Protein AF-A0A349MAU7-F1 (afdb_monomer_lite)

Sequence (237 aa):
GWSLAGGADAVQACIQASWILPLSAIGIFFYPLFRLTATCSQELGISVATIATKLSMAIPVLVLALADGIHHIHWGQWLGISLAFPAVYLSSRSSKFTPSSATSIRSLWWIPFVMFAGSGCIDLVFGWFSTDPNLAVPGMQMAFASVPFTLGGLVGLLHQVQVGFKRPSIRDILGGLLLGVANFGSLYFLLIAFKVQMMERAMVIPLLNLSVIVLATLAGAILLHDRPNKQALWGVA

pLDDT: mean 77.97, std 12.52, range [35.16, 94.25]

Radius of gyration: 18.94 Å; chains: 1; bounding box: 46×47×49 Å

Foldseek 3Di:
DQVQLVHPVLVVLLVPDPLNVLLLVLLLCLQVLVVLLVVCCQFQNNQLSLLLLLLLLLLLLVVLCVVVPPVSDDPVSVVSNVVSVVSNQVSLVPRPDDGPDPDPSVVSSCSSVCSSPSSSSNLNSLLVCLPPPSCVPRSNLLSSLVSSVVNSVVSVVVVCVVVDPDDDDPVRVVVCVVVVVVVSVLSSVLSVQVVVVPDRSSVSVNVSSLVCLLVVVVCCCVVVVDDQDPVNVVVND

Structure (mmCIF, N/CA/C/O backbone):
data_AF-A0A349MAU7-F1
#
_entry.id   AF-A0A349MAU7-F1
#
loop_
_atom_site.group_PDB
_atom_site.id
_atom_site.type_symbol
_atom_site.label_atom_id
_atom_site.label_alt_id
_atom_site.label_comp_id
_atom_site.label_asym_id
_atom_site.label_entity_id
_atom_site.label_seq_id
_atom_site.pdbx_PDB_ins_code
_atom_site.Cartn_x
_atom_site.Cartn_y
_atom_site.Cartn_z
_atom_site.occupancy
_atom_site.B_iso_or_equiv
_atom_site.auth_seq_id
_atom_site.auth_comp_id
_atom_site.auth_asym_id
_atom_site.auth_atom_id
_atom_site.pdbx_PDB_model_num
ATOM 1 N N . GLY A 1 1 ? -3.130 -16.340 -6.754 1.00 81.12 1 GLY A N 1
ATOM 2 C CA . GLY A 1 1 ? -1.920 -15.561 -7.060 1.00 81.12 1 GLY A CA 1
ATOM 3 C C . GLY A 1 1 ? -0.833 -16.470 -7.586 1.00 81.12 1 GLY A C 1
ATOM 4 O O . GLY A 1 1 ? -0.771 -16.668 -8.788 1.00 81.12 1 GLY A O 1
ATOM 5 N N . TRP A 1 2 ? -0.064 -17.101 -6.696 1.00 86.75 2 TRP A N 1
ATOM 6 C CA . TRP A 1 2 ? 1.070 -17.970 -7.052 1.00 86.75 2 TRP A CA 1
ATOM 7 C C . TRP A 1 2 ? 0.772 -19.066 -8.079 1.00 86.75 2 TRP A C 1
ATOM 9 O O . TRP A 1 2 ? 1.543 -19.231 -9.015 1.00 86.75 2 TRP A O 1
ATOM 19 N N . SER A 1 3 ? -0.362 -19.764 -7.970 1.00 85.88 3 SER A N 1
ATOM 20 C CA . SER A 1 3 ? -0.755 -20.789 -8.951 1.00 85.88 3 SER A CA 1
ATOM 21 C C . SER A 1 3 ? -0.893 -20.236 -10.374 1.00 85.88 3 SER A C 1
ATOM 23 O O . SER A 1 3 ? -0.426 -20.854 -11.321 1.00 85.88 3 SER A O 1
ATOM 25 N N . LEU A 1 4 ? -1.482 -19.048 -10.518 1.00 84.50 4 LEU A N 1
ATOM 26 C CA . LEU A 1 4 ? -1.661 -18.374 -11.807 1.00 84.50 4 LEU A CA 1
ATOM 27 C C . LEU A 1 4 ? -0.357 -17.760 -12.328 1.00 84.50 4 LEU A C 1
ATOM 29 O O . LEU A 1 4 ? -0.209 -17.551 -13.526 1.00 84.50 4 LEU A O 1
ATOM 33 N N . ALA A 1 5 ? 0.585 -17.468 -11.433 1.00 82.69 5 ALA A N 1
ATOM 34 C CA . ALA A 1 5 ? 1.864 -16.862 -11.771 1.00 82.69 5 ALA A CA 1
ATOM 35 C C . ALA A 1 5 ? 2.889 -17.849 -12.360 1.00 82.69 5 ALA A C 1
ATOM 37 O O . ALA A 1 5 ? 3.934 -17.401 -12.817 1.00 82.69 5 ALA A O 1
ATOM 38 N N . GLY A 1 6 ? 2.609 -19.158 -12.343 1.00 84.44 6 GLY A N 1
ATOM 39 C CA . GLY A 1 6 ? 3.568 -20.212 -12.710 1.00 84.44 6 GLY A CA 1
ATOM 40 C C . GLY A 1 6 ? 4.016 -21.088 -11.534 1.00 84.44 6 GLY A C 1
ATOM 41 O O . GLY A 1 6 ? 4.923 -21.898 -11.676 1.00 84.44 6 GLY A O 1
ATOM 42 N N . GLY A 1 7 ? 3.389 -20.956 -10.360 1.00 88.31 7 GLY A N 1
ATOM 43 C CA . GLY A 1 7 ? 3.609 -21.854 -9.228 1.00 88.31 7 GLY A CA 1
ATOM 44 C C . GLY A 1 7 ? 5.013 -21.747 -8.628 1.00 88.31 7 GLY A C 1
ATOM 45 O O . GLY A 1 7 ? 5.460 -20.655 -8.280 1.00 88.31 7 GLY A O 1
ATOM 46 N N . ALA A 1 8 ? 5.679 -22.891 -8.455 1.00 86.75 8 ALA A N 1
ATOM 47 C CA . ALA A 1 8 ? 6.985 -22.978 -7.801 1.00 86.75 8 ALA A CA 1
ATOM 48 C C . ALA A 1 8 ? 8.094 -22.261 -8.589 1.00 86.75 8 ALA A C 1
ATOM 50 O O . ALA A 1 8 ? 8.905 -21.558 -7.988 1.00 86.75 8 ALA A O 1
ATOM 51 N N . ASP A 1 9 ? 8.071 -22.355 -9.920 1.00 85.50 9 ASP A N 1
ATOM 52 C CA . ASP A 1 9 ? 9.057 -21.701 -10.788 1.00 85.50 9 ASP A CA 1
ATOM 53 C C . ASP A 1 9 ? 8.982 -20.177 -10.651 1.00 85.50 9 ASP A C 1
ATOM 55 O O . ASP A 1 9 ? 10.001 -19.488 -10.568 1.00 85.50 9 ASP A O 1
ATOM 59 N N . ALA A 1 10 ? 7.760 -19.648 -10.527 1.00 85.81 10 ALA A N 1
ATOM 60 C CA . ALA A 1 10 ? 7.537 -18.232 -10.277 1.00 85.81 10 ALA A CA 1
ATOM 61 C C . ALA A 1 10 ? 8.116 -17.801 -8.926 1.00 85.81 10 ALA A C 1
ATOM 63 O O . ALA A 1 10 ? 8.781 -16.775 -8.846 1.00 85.81 10 ALA A O 1
ATOM 64 N N . VAL A 1 11 ? 7.919 -18.594 -7.867 1.00 87.06 11 VAL A N 1
ATOM 65 C CA . VAL A 1 11 ? 8.496 -18.309 -6.542 1.00 87.06 11 VAL A CA 1
ATOM 66 C C . VAL A 1 11 ? 10.022 -18.272 -6.607 1.00 87.06 11 VAL A C 1
ATOM 68 O O . VAL A 1 11 ? 10.630 -17.348 -6.068 1.00 87.06 11 VAL A O 1
ATOM 71 N N . GLN A 1 12 ? 10.646 -19.239 -7.282 1.00 87.06 12 GLN A N 1
ATOM 72 C CA . GLN A 1 12 ? 12.101 -19.299 -7.399 1.00 87.06 12 GLN A CA 1
ATOM 73 C C . GLN A 1 12 ? 12.663 -18.090 -8.156 1.00 87.06 12 GLN A C 1
ATOM 75 O O . GLN A 1 12 ? 13.632 -17.479 -7.704 1.00 87.06 12 GLN A O 1
ATOM 80 N N . ALA A 1 13 ? 12.026 -17.704 -9.262 1.00 85.50 13 ALA A N 1
ATOM 81 C CA . ALA 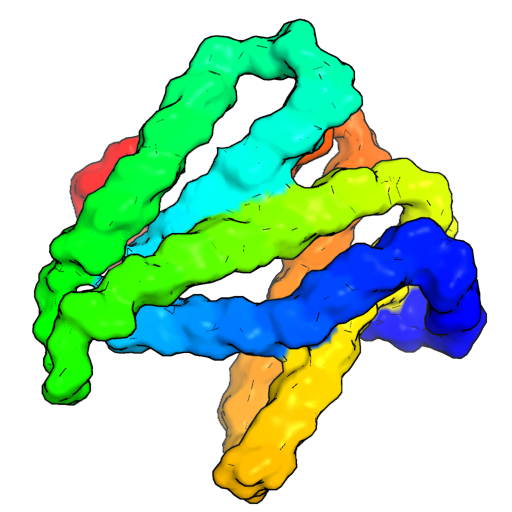A 1 13 ? 12.404 -16.517 -10.019 1.00 85.50 13 ALA A CA 1
ATOM 82 C C . ALA A 1 13 ? 12.210 -15.220 -9.209 1.00 85.50 13 ALA A C 1
ATOM 84 O O . ALA A 1 13 ? 13.062 -14.335 -9.257 1.00 85.50 13 ALA A O 1
ATOM 85 N N . CYS A 1 14 ? 11.146 -15.124 -8.402 1.00 86.31 14 CYS A N 1
ATOM 86 C CA . CYS A 1 14 ? 10.919 -13.980 -7.518 1.00 86.31 14 CYS A CA 1
ATOM 87 C C . CYS A 1 14 ? 12.036 -13.809 -6.488 1.00 86.31 14 CYS A C 1
ATOM 89 O O . CYS A 1 14 ? 12.452 -12.686 -6.240 1.00 86.31 14 CYS A O 1
ATOM 91 N N . ILE A 1 15 ? 12.540 -14.894 -5.891 1.00 87.00 15 ILE A N 1
ATOM 92 C CA . ILE A 1 15 ? 13.600 -14.822 -4.866 1.00 87.00 15 ILE A CA 1
ATOM 93 C C . ILE A 1 15 ? 14.890 -14.206 -5.425 1.00 87.00 15 ILE A C 1
ATOM 95 O O . ILE A 1 15 ? 15.648 -13.585 -4.683 1.00 87.00 15 ILE A O 1
ATOM 99 N N . GLN A 1 16 ? 15.131 -14.346 -6.727 1.00 85.00 16 GLN A N 1
ATOM 100 C CA . GLN A 1 16 ? 16.298 -13.771 -7.395 1.00 85.00 16 GLN A CA 1
ATOM 101 C C . GLN A 1 16 ? 16.062 -12.347 -7.914 1.00 85.00 16 GLN A C 1
ATOM 103 O O . GLN A 1 16 ? 17.001 -11.703 -8.382 1.00 85.00 16 GLN A O 1
ATOM 108 N N . ALA A 1 17 ? 14.832 -11.838 -7.840 1.00 86.81 17 ALA A N 1
ATOM 109 C CA . ALA A 1 17 ? 14.497 -10.530 -8.369 1.00 86.81 17 ALA A CA 1
ATOM 110 C C . ALA A 1 17 ? 14.942 -9.393 -7.434 1.00 86.81 17 ALA A C 1
ATOM 112 O O . ALA A 1 17 ? 14.777 -9.453 -6.217 1.00 86.81 17 ALA A O 1
ATOM 113 N N . SER A 1 18 ? 15.428 -8.301 -8.020 1.00 86.56 18 SER A N 1
ATOM 114 C CA . SER A 1 18 ? 15.821 -7.045 -7.349 1.00 86.56 18 SER A CA 1
ATOM 115 C C . SER A 1 18 ? 14.753 -6.494 -6.392 1.00 86.56 18 SER A C 1
ATOM 117 O O . SER A 1 18 ? 15.066 -5.928 -5.344 1.00 86.56 18 SER A O 1
ATOM 119 N N . TRP A 1 19 ? 13.480 -6.661 -6.748 1.00 88.25 19 TRP A N 1
ATOM 120 C CA . TRP A 1 19 ? 12.341 -6.103 -6.030 1.00 88.25 19 TRP A CA 1
ATOM 121 C C . TRP A 1 19 ? 11.880 -6.944 -4.837 1.00 88.25 19 TRP A C 1
ATOM 123 O O . TRP A 1 19 ? 11.096 -6.450 -4.028 1.00 88.25 19 TRP A O 1
ATOM 133 N N . ILE A 1 20 ? 12.344 -8.190 -4.678 1.00 91.81 20 ILE A N 1
ATOM 134 C CA . ILE A 1 20 ? 11.795 -9.095 -3.656 1.00 91.81 20 ILE A CA 1
ATOM 135 C C . ILE A 1 20 ? 12.033 -8.595 -2.239 1.00 91.81 20 ILE A C 1
ATOM 137 O O . ILE A 1 20 ? 11.130 -8.663 -1.411 1.00 91.81 20 ILE A O 1
ATOM 141 N N . LEU A 1 21 ? 13.222 -8.063 -1.955 1.00 90.62 21 LEU A N 1
ATOM 142 C CA . LEU A 1 21 ? 13.596 -7.591 -0.627 1.00 90.62 21 LEU A CA 1
ATOM 143 C C . LEU A 1 21 ? 12.766 -6.368 -0.194 1.00 90.62 21 LEU A C 1
ATOM 145 O O . LEU A 1 21 ? 12.100 -6.458 0.843 1.00 90.62 21 LEU A O 1
ATOM 149 N N . PRO A 1 22 ? 12.729 -5.254 -0.958 1.00 91.12 22 PRO A N 1
ATOM 150 C CA . PRO A 1 22 ? 11.898 -4.106 -0.597 1.00 91.12 22 PRO A CA 1
ATOM 151 C C . PRO A 1 22 ? 10.406 -4.456 -0.584 1.00 91.12 22 PRO A C 1
ATOM 153 O O . PRO A 1 22 ? 9.684 -4.032 0.320 1.00 91.12 22 PRO A O 1
ATOM 156 N N . LEU A 1 23 ? 9.940 -5.288 -1.520 1.00 91.31 23 LEU A N 1
ATOM 157 C CA . LEU A 1 23 ? 8.546 -5.718 -1.553 1.00 91.31 23 LEU A CA 1
ATOM 158 C C . LEU A 1 23 ? 8.180 -6.610 -0.362 1.00 91.31 23 LEU A C 1
ATOM 160 O O . LEU A 1 23 ? 7.072 -6.515 0.161 1.00 91.31 23 LEU A O 1
ATOM 164 N N . SER A 1 24 ? 9.110 -7.445 0.105 1.00 92.50 24 SER A N 1
ATOM 165 C CA . SER A 1 24 ? 8.896 -8.290 1.279 1.00 92.50 24 SER A CA 1
ATOM 166 C C . SER A 1 24 ? 8.819 -7.472 2.561 1.00 92.50 24 SER A C 1
ATOM 168 O O . SER A 1 24 ? 7.939 -7.711 3.387 1.00 92.50 24 SER A O 1
ATOM 170 N N . ALA A 1 25 ? 9.684 -6.462 2.705 1.00 92.25 25 ALA A N 1
ATOM 171 C CA . ALA A 1 25 ? 9.620 -5.526 3.823 1.00 92.25 25 ALA A CA 1
ATOM 172 C C . ALA A 1 25 ? 8.249 -4.835 3.878 1.00 92.25 25 ALA A C 1
ATOM 174 O O . ALA A 1 25 ? 7.587 -4.841 4.916 1.00 92.25 25 ALA A O 1
ATOM 175 N N . ILE A 1 26 ? 7.772 -4.328 2.738 1.00 90.25 26 ILE A N 1
ATOM 176 C CA . ILE A 1 26 ? 6.429 -3.754 2.624 1.00 90.25 26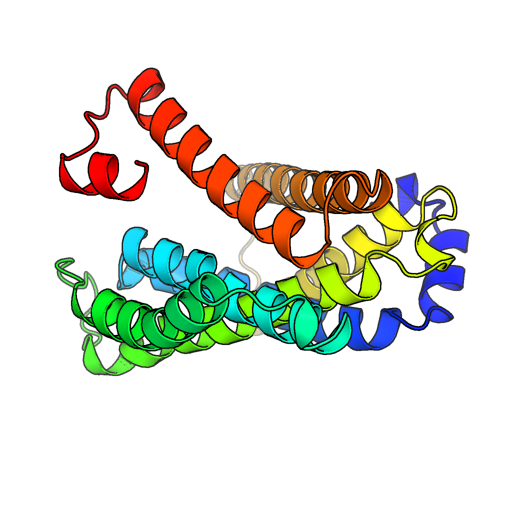 ILE A CA 1
ATOM 177 C C . ILE A 1 26 ? 5.335 -4.791 2.923 1.00 90.25 26 ILE A C 1
ATOM 179 O O . ILE A 1 26 ? 4.380 -4.486 3.633 1.00 90.25 26 ILE A O 1
ATOM 183 N N . GLY A 1 27 ? 5.480 -6.025 2.435 1.00 91.25 27 GLY A N 1
ATOM 184 C CA . GLY A 1 27 ? 4.545 -7.119 2.691 1.00 91.25 27 GLY A CA 1
ATOM 185 C C . GLY A 1 27 ? 4.349 -7.419 4.178 1.00 91.25 27 GLY A C 1
ATOM 186 O O . GLY A 1 27 ? 3.229 -7.690 4.607 1.00 91.25 27 GLY A O 1
ATOM 187 N N . ILE A 1 28 ? 5.405 -7.292 4.985 1.00 92.88 28 ILE A N 1
ATOM 188 C CA . ILE A 1 28 ? 5.322 -7.425 6.447 1.00 92.88 28 ILE A CA 1
ATOM 189 C C . ILE A 1 28 ? 4.501 -6.279 7.058 1.00 92.88 28 ILE A C 1
ATOM 191 O O . ILE A 1 28 ? 3.662 -6.516 7.928 1.00 92.88 28 ILE A O 1
ATOM 195 N N . PHE A 1 29 ? 4.697 -5.045 6.583 1.00 90.44 29 PHE A N 1
ATOM 196 C CA . PHE A 1 29 ? 3.950 -3.865 7.044 1.00 90.44 29 PHE A CA 1
ATOM 197 C C . PHE A 1 29 ? 2.524 -3.768 6.491 1.00 90.44 29 PHE A C 1
ATOM 199 O O . PHE A 1 29 ? 1.712 -3.009 7.026 1.00 90.44 29 PHE A O 1
ATOM 206 N N . PHE A 1 30 ? 2.190 -4.569 5.480 1.00 89.56 30 PHE A N 1
ATOM 207 C CA . PHE A 1 30 ? 0.886 -4.574 4.829 1.00 89.56 30 PHE A CA 1
ATOM 208 C C . PHE A 1 30 ? -0.245 -4.860 5.829 1.00 89.56 30 PHE A C 1
ATOM 210 O O . PHE A 1 30 ? -1.158 -4.049 5.977 1.00 89.56 30 PHE A O 1
ATOM 217 N N . TYR A 1 31 ? -0.162 -5.955 6.597 1.00 91.31 31 TYR A N 1
ATOM 218 C CA . TYR A 1 31 ? -1.186 -6.297 7.597 1.00 91.31 31 TYR A CA 1
ATOM 219 C C . TYR A 1 31 ? -1.341 -5.238 8.709 1.00 91.31 31 TYR A C 1
ATOM 221 O O . TYR A 1 31 ? -2.474 -4.804 8.948 1.00 91.31 31 TYR A O 1
ATOM 229 N N . PRO A 1 32 ? -0.261 -4.767 9.371 1.00 91.75 32 PRO A N 1
ATOM 230 C CA . PRO A 1 32 ? -0.351 -3.680 10.344 1.00 91.75 32 PRO A CA 1
ATOM 231 C C . PRO A 1 32 ? -1.032 -2.421 9.795 1.00 91.75 32 PRO A C 1
ATOM 233 O O . PRO A 1 32 ? -1.850 -1.829 10.497 1.00 91.75 32 PRO A O 1
ATOM 236 N N . LEU A 1 33 ? -0.758 -2.038 8.543 1.00 91.12 33 LEU A N 1
ATOM 237 C CA . LEU A 1 33 ? -1.382 -0.872 7.911 1.00 91.12 33 LEU A CA 1
ATOM 238 C C . LEU A 1 33 ? -2.867 -1.084 7.598 1.00 91.12 33 LEU A C 1
ATOM 240 O O . LEU A 1 33 ? -3.667 -0.179 7.837 1.00 91.12 33 LEU A O 1
ATOM 244 N N . PHE A 1 34 ? -3.270 -2.275 7.146 1.00 89.06 34 PHE A N 1
ATOM 245 C CA . PHE A 1 34 ? -4.691 -2.614 6.993 1.00 89.06 34 PHE A CA 1
ATOM 246 C C . PHE A 1 34 ? -5.434 -2.548 8.328 1.00 89.06 34 PHE A C 1
ATOM 248 O O . PHE A 1 34 ? -6.511 -1.955 8.417 1.00 89.06 34 PHE A O 1
ATOM 255 N N . ARG A 1 35 ? -4.837 -3.097 9.391 1.00 89.69 35 ARG A N 1
ATOM 256 C CA . ARG A 1 35 ? -5.405 -3.025 10.741 1.00 89.69 35 ARG A CA 1
ATOM 257 C C . ARG A 1 35 ? -5.513 -1.579 11.223 1.00 89.69 35 ARG A C 1
ATOM 259 O O . ARG A 1 35 ? -6.549 -1.196 11.756 1.00 89.69 35 ARG A O 1
ATOM 266 N N . LEU A 1 36 ? -4.482 -0.770 10.989 1.00 90.19 36 LEU A N 1
ATOM 267 C CA . LEU A 1 36 ? -4.476 0.649 11.334 1.00 90.19 36 LEU A CA 1
ATOM 268 C C . LEU A 1 36 ? -5.561 1.426 10.573 1.00 90.19 36 LEU A C 1
ATOM 270 O O . LEU A 1 36 ? -6.246 2.252 11.167 1.00 90.19 36 LEU A O 1
ATOM 274 N N . THR A 1 37 ? -5.772 1.108 9.294 1.00 87.69 37 THR A N 1
ATOM 275 C CA . THR A 1 37 ? -6.838 1.686 8.458 1.00 87.69 37 THR A CA 1
ATOM 276 C C . THR A 1 37 ? -8.225 1.347 8.999 1.00 87.69 37 THR A C 1
ATOM 278 O O . THR A 1 37 ? -9.096 2.218 9.057 1.00 87.69 37 THR A O 1
ATOM 281 N N . ALA A 1 38 ? -8.426 0.106 9.453 1.00 86.44 38 ALA A N 1
ATOM 282 C CA . ALA A 1 38 ? -9.667 -0.314 10.095 1.00 86.44 38 ALA A CA 1
ATOM 283 C C . ALA A 1 38 ? -9.897 0.430 11.422 1.00 86.44 38 ALA A C 1
ATOM 285 O O . ALA A 1 38 ? -10.966 1.005 11.615 1.00 86.44 38 ALA A O 1
ATOM 286 N N . THR A 1 39 ? -8.885 0.499 12.296 1.00 85.75 39 THR A N 1
ATOM 287 C CA . THR A 1 39 ? -8.965 1.240 13.568 1.00 85.75 39 THR A CA 1
ATOM 288 C C . THR A 1 39 ? -9.215 2.730 13.344 1.00 85.75 39 THR A C 1
ATOM 290 O O . THR A 1 39 ? -10.073 3.311 13.997 1.00 85.75 39 THR A O 1
ATOM 293 N N . CYS A 1 40 ? -8.527 3.353 12.385 1.00 84.44 40 CYS A N 1
ATOM 294 C CA . CYS A 1 40 ? -8.752 4.749 12.016 1.00 84.44 40 CYS A CA 1
ATOM 295 C C . CYS A 1 40 ? -10.194 4.973 11.546 1.00 84.44 40 CYS A C 1
ATOM 297 O O . CYS A 1 40 ? -10.857 5.900 11.999 1.00 84.44 40 CYS A O 1
ATOM 299 N N . SER A 1 41 ? -10.708 4.083 10.694 1.00 83.69 41 SER A N 1
ATOM 300 C CA . SER A 1 41 ? -12.077 4.175 10.176 1.00 83.69 41 SER A CA 1
ATOM 301 C C . SER A 1 41 ? -13.138 4.031 11.271 1.00 83.69 41 SER A C 1
ATOM 303 O O . SER A 1 41 ? -14.177 4.683 11.192 1.00 83.69 41 SER A O 1
ATOM 305 N N . GLN A 1 42 ? -12.878 3.197 12.282 1.00 82.06 42 GLN A N 1
ATOM 306 C CA . GLN A 1 42 ? -13.782 2.941 13.408 1.00 82.06 42 GLN A CA 1
ATOM 307 C C . GLN A 1 42 ? -13.742 4.050 14.472 1.00 82.06 42 GLN A C 1
ATOM 309 O O . GLN A 1 42 ? -14.794 4.475 14.936 1.00 82.06 42 GLN A O 1
ATOM 314 N N . GLU A 1 43 ? -12.551 4.530 14.842 1.00 80.69 43 GLU A N 1
ATOM 315 C CA . GLU A 1 43 ? -12.360 5.462 15.970 1.00 80.69 43 GLU A CA 1
ATOM 316 C C . GLU A 1 43 ? -12.318 6.938 15.537 1.00 80.69 43 GLU A C 1
ATOM 318 O O . GLU A 1 43 ? -12.771 7.819 16.264 1.00 80.69 43 GLU A O 1
ATOM 323 N N . LEU A 1 44 ? -11.766 7.234 14.354 1.00 76.94 44 LEU A N 1
ATOM 324 C CA . LEU A 1 44 ? -11.619 8.598 13.816 1.00 76.94 44 LEU A CA 1
ATOM 325 C C . LEU A 1 44 ? -12.565 8.880 12.638 1.00 76.94 44 LEU A C 1
ATOM 327 O O . LEU A 1 44 ? -12.652 10.016 12.170 1.00 76.94 44 LEU A O 1
ATOM 331 N N . GLY A 1 45 ? -13.292 7.861 12.178 1.00 75.94 45 GLY A N 1
ATOM 332 C CA . GLY A 1 45 ? -14.231 7.936 11.069 1.00 75.94 45 GLY A CA 1
ATOM 333 C C . GLY A 1 45 ? -13.599 7.632 9.708 1.00 75.94 45 GLY A C 1
ATOM 334 O O . GLY A 1 45 ? -12.440 7.939 9.423 1.00 75.94 45 GLY A O 1
ATOM 335 N N . ILE A 1 46 ? -14.419 7.068 8.819 1.00 74.44 46 ILE A N 1
ATOM 336 C CA . ILE A 1 46 ? -14.030 6.641 7.462 1.00 74.44 46 ILE A CA 1
ATOM 337 C C . ILE A 1 46 ? -13.457 7.805 6.636 1.00 74.44 46 ILE A C 1
ATOM 339 O O . ILE A 1 46 ? -12.540 7.608 5.839 1.00 74.44 46 ILE A O 1
ATOM 343 N N . SER A 1 47 ? -13.955 9.028 6.847 1.00 72.50 47 SER A N 1
ATOM 344 C CA . SER A 1 47 ? -13.472 10.224 6.144 1.00 72.50 47 SER A CA 1
ATOM 345 C C . SER A 1 47 ? -11.996 10.514 6.446 1.00 72.50 47 SER A C 1
ATOM 347 O O . SER A 1 47 ? -11.210 10.722 5.523 1.00 72.50 47 SER A O 1
ATOM 349 N N . VAL A 1 48 ? -11.579 10.433 7.716 1.00 75.94 48 VAL A N 1
ATOM 350 C CA . VAL A 1 48 ? -10.186 10.695 8.121 1.00 75.94 48 VAL A CA 1
ATOM 351 C C . VAL A 1 48 ? -9.243 9.644 7.538 1.00 75.94 48 VAL A C 1
ATOM 353 O O . VAL A 1 48 ? -8.211 9.998 6.964 1.00 75.94 48 VAL A O 1
ATOM 356 N N . ALA A 1 49 ? -9.623 8.366 7.625 1.00 79.88 49 ALA A N 1
ATOM 357 C CA . ALA A 1 49 ? -8.872 7.261 7.032 1.00 79.88 49 ALA A CA 1
ATOM 358 C C . ALA A 1 49 ? -8.719 7.432 5.512 1.00 79.88 49 ALA A C 1
ATOM 360 O O . ALA A 1 49 ? -7.614 7.326 4.983 1.00 79.88 49 ALA A O 1
ATOM 361 N N . THR A 1 50 ? -9.811 7.779 4.824 1.00 76.69 50 THR A N 1
ATOM 362 C CA . THR A 1 50 ? -9.812 8.007 3.374 1.00 76.69 50 THR A CA 1
ATOM 363 C C . THR A 1 50 ? -8.902 9.172 2.997 1.00 76.69 50 THR A C 1
ATOM 365 O O . THR A 1 50 ? -8.082 9.028 2.097 1.00 76.69 50 THR A O 1
ATOM 368 N N . ILE A 1 51 ? -8.982 10.306 3.699 1.00 78.19 51 ILE A N 1
ATOM 369 C CA . ILE A 1 51 ? -8.123 11.468 3.431 1.00 78.19 51 ILE A CA 1
ATOM 370 C C . ILE A 1 51 ? -6.643 11.103 3.613 1.00 78.19 51 ILE A C 1
ATOM 372 O O . ILE A 1 51 ? -5.831 11.413 2.745 1.00 78.19 51 ILE A O 1
ATOM 376 N N . ALA A 1 52 ? -6.285 10.411 4.699 1.00 81.81 52 ALA A N 1
ATOM 377 C CA . ALA A 1 52 ? -4.900 10.023 4.971 1.00 81.81 52 ALA A CA 1
ATOM 378 C C . ALA A 1 52 ? -4.317 9.109 3.880 1.00 81.81 52 ALA A C 1
ATOM 380 O O . ALA A 1 52 ? -3.227 9.373 3.371 1.00 81.81 52 ALA A O 1
ATOM 381 N N . THR A 1 53 ? -5.059 8.072 3.483 1.00 81.12 53 THR A N 1
ATOM 382 C CA . THR A 1 53 ? -4.645 7.130 2.432 1.00 81.12 53 THR A CA 1
ATOM 383 C C . THR A 1 53 ? -4.645 7.770 1.045 1.00 81.12 53 THR A C 1
ATOM 385 O O . THR A 1 53 ? -3.846 7.408 0.197 1.00 81.12 53 THR A O 1
ATOM 388 N N . LYS A 1 54 ? -5.522 8.735 0.763 1.00 78.56 54 LYS A N 1
ATOM 389 C CA . LYS A 1 54 ? -5.556 9.375 -0.561 1.00 78.56 54 LYS A CA 1
ATOM 390 C C . LYS A 1 54 ? -4.474 10.429 -0.722 1.00 78.56 54 LYS A C 1
ATOM 392 O O . LYS A 1 54 ? -3.896 10.535 -1.797 1.00 78.56 54 LYS A O 1
ATOM 397 N N . LEU A 1 55 ? -4.155 11.155 0.345 1.00 82.62 55 LEU A N 1
ATOM 398 C CA . LEU A 1 55 ? -3.048 12.105 0.335 1.00 82.62 55 LEU A CA 1
ATOM 399 C C . LEU A 1 55 ? -1.681 11.408 0.332 1.00 82.62 55 LEU A C 1
ATOM 401 O O . LEU A 1 55 ? -0.724 12.017 -0.140 1.00 82.62 55 LEU A O 1
ATOM 405 N N . SER A 1 56 ? -1.569 10.148 0.788 1.00 84.62 56 SER A N 1
ATOM 406 C CA . SER A 1 56 ? -0.289 9.412 0.844 1.00 84.62 56 SER A CA 1
ATOM 407 C C . SER A 1 56 ? 0.434 9.340 -0.492 1.00 84.62 56 SER A C 1
ATOM 409 O O . SER A 1 56 ? 1.658 9.349 -0.538 1.00 84.62 56 SER A O 1
ATOM 411 N N . MET A 1 57 ? -0.342 9.339 -1.570 1.00 79.19 57 MET A N 1
ATOM 412 C CA . MET A 1 57 ? 0.064 9.554 -2.949 1.00 79.19 57 MET A CA 1
ATOM 413 C C . MET A 1 57 ? 1.100 10.658 -3.182 1.00 79.19 57 MET A C 1
ATOM 415 O O . MET A 1 57 ? 1.911 10.553 -4.101 1.00 79.19 57 MET A O 1
ATOM 419 N N . ALA A 1 58 ? 1.068 11.733 -2.399 1.00 80.56 58 ALA A N 1
ATOM 420 C CA . ALA A 1 58 ? 2.035 12.811 -2.546 1.00 80.56 58 ALA A CA 1
ATOM 421 C C . ALA A 1 58 ? 3.481 12.284 -2.455 1.00 80.56 58 ALA A C 1
ATOM 423 O O . ALA A 1 58 ? 4.356 12.783 -3.158 1.00 80.56 58 ALA A O 1
ATOM 424 N N . ILE A 1 59 ? 3.712 11.233 -1.653 1.00 84.06 59 ILE A N 1
ATOM 425 C CA . ILE A 1 59 ? 5.014 10.575 -1.488 1.00 84.06 59 ILE A CA 1
ATOM 426 C C . ILE A 1 59 ? 5.484 9.899 -2.790 1.00 84.06 59 ILE A C 1
ATOM 428 O O . ILE A 1 59 ? 6.527 10.312 -3.302 1.00 84.06 59 ILE A O 1
ATOM 432 N N . PRO A 1 60 ? 4.778 8.898 -3.363 1.00 82.25 60 PRO A N 1
ATOM 433 C CA . PRO A 1 60 ? 5.218 8.251 -4.592 1.00 82.25 60 PRO A CA 1
ATOM 434 C C . PRO A 1 60 ? 5.320 9.221 -5.763 1.00 82.25 60 PRO A C 1
ATOM 436 O O . PRO A 1 60 ? 6.279 9.130 -6.518 1.00 82.25 60 PRO A O 1
ATOM 439 N N . VAL A 1 61 ? 4.391 10.173 -5.901 1.00 80.44 61 VAL A N 1
ATOM 440 C CA . VAL A 1 61 ? 4.443 11.169 -6.984 1.00 80.44 61 VAL A CA 1
ATOM 441 C C . VAL A 1 61 ? 5.721 11.992 -6.902 1.00 80.44 61 VAL A C 1
ATOM 443 O O . VAL A 1 61 ? 6.411 12.128 -7.907 1.00 80.44 61 VAL A O 1
ATOM 446 N N . LEU A 1 62 ? 6.063 12.504 -5.716 1.00 80.06 62 LEU A N 1
ATOM 447 C CA . LEU A 1 62 ? 7.278 13.290 -5.528 1.00 80.06 62 LEU A CA 1
ATOM 448 C C . LEU A 1 62 ? 8.529 12.465 -5.826 1.00 80.06 62 LEU A C 1
ATOM 450 O O . LEU A 1 62 ? 9.389 12.905 -6.581 1.00 80.06 62 LEU A O 1
ATOM 454 N N . VAL A 1 63 ? 8.645 11.283 -5.221 1.00 83.19 63 VAL A N 1
ATOM 455 C CA . VAL A 1 63 ? 9.869 10.482 -5.326 1.00 83.19 63 VAL A CA 1
ATOM 456 C C . VAL A 1 63 ? 10.062 9.953 -6.746 1.00 83.19 63 VAL A C 1
ATOM 458 O O . VAL A 1 63 ? 11.180 10.000 -7.254 1.00 83.19 63 VAL A O 1
ATOM 461 N N . LEU A 1 64 ? 8.992 9.506 -7.411 1.00 79.62 64 LEU A N 1
ATOM 462 C CA . LEU A 1 64 ? 9.065 9.065 -8.804 1.00 79.62 64 LEU A CA 1
ATOM 463 C C . LEU A 1 64 ? 9.371 10.234 -9.742 1.00 79.62 64 LEU A C 1
ATOM 465 O O . LEU A 1 64 ? 10.238 10.092 -10.592 1.00 79.62 64 LEU A O 1
ATOM 469 N N . ALA A 1 65 ? 8.750 11.403 -9.551 1.00 76.31 65 ALA A N 1
ATOM 470 C CA . ALA A 1 65 ? 9.041 12.568 -10.386 1.00 76.31 65 ALA A CA 1
ATOM 471 C C . ALA A 1 65 ? 10.472 13.098 -10.177 1.00 76.31 65 ALA A C 1
ATOM 473 O O . ALA A 1 65 ? 11.127 13.502 -11.131 1.00 76.31 65 ALA A O 1
ATOM 474 N N . LEU A 1 66 ? 11.002 13.048 -8.948 1.00 78.12 66 LEU A N 1
ATOM 475 C CA . LEU A 1 66 ? 12.410 13.362 -8.682 1.00 78.12 66 LEU A CA 1
ATOM 476 C C . LEU A 1 66 ? 13.359 12.361 -9.352 1.00 78.12 66 LEU A C 1
ATOM 478 O O . LEU A 1 66 ? 14.400 12.771 -9.863 1.00 78.12 66 LEU A O 1
ATOM 482 N N . ALA A 1 67 ? 13.008 11.072 -9.355 1.00 77.31 67 ALA A N 1
ATOM 483 C CA . ALA A 1 67 ? 13.801 10.020 -9.986 1.00 77.31 67 ALA A CA 1
ATOM 484 C C . ALA A 1 67 ? 13.754 10.068 -11.521 1.00 77.31 67 ALA A C 1
ATOM 486 O O . ALA A 1 67 ? 14.769 9.806 -12.161 1.00 77.31 67 ALA A O 1
ATOM 487 N N . ASP A 1 68 ? 12.609 10.442 -12.098 1.00 71.81 68 ASP A N 1
ATOM 488 C CA . ASP A 1 68 ? 12.430 10.657 -13.540 1.00 71.81 68 ASP A CA 1
ATOM 489 C C . ASP A 1 68 ? 13.069 11.987 -14.010 1.00 71.81 68 ASP A C 1
ATOM 491 O O . ASP A 1 68 ? 13.321 12.178 -15.198 1.00 71.81 68 ASP A O 1
ATOM 495 N N . GLY A 1 69 ? 13.413 12.877 -13.072 1.00 67.81 69 GLY A N 1
ATOM 496 C CA . GLY A 1 69 ? 14.175 14.105 -13.292 1.00 67.81 69 GLY A CA 1
ATOM 497 C C . GLY A 1 69 ? 13.401 15.365 -12.898 1.00 67.81 69 GLY A C 1
ATOM 498 O O . GLY A 1 69 ? 12.242 15.551 -13.259 1.00 67.81 69 GLY A O 1
ATOM 499 N N . ILE A 1 70 ? 14.074 16.295 -12.207 1.00 62.69 70 ILE A N 1
ATOM 500 C CA . ILE A 1 70 ? 13.474 17.518 -11.625 1.00 62.69 70 ILE A CA 1
ATOM 501 C C . ILE A 1 70 ? 12.718 18.370 -12.664 1.00 62.69 70 ILE A C 1
ATOM 503 O O . ILE A 1 70 ? 11.746 19.040 -12.320 1.00 62.69 70 ILE A O 1
ATOM 507 N N . HIS A 1 71 ? 13.125 18.325 -13.937 1.00 60.16 71 HIS A N 1
ATOM 508 C CA . HIS A 1 71 ? 12.493 19.074 -15.029 1.00 60.16 71 HIS A CA 1
ATOM 509 C C . HIS A 1 71 ? 11.061 18.623 -15.364 1.00 60.16 71 HIS A C 1
ATOM 511 O O . HIS A 1 71 ? 10.332 19.386 -15.992 1.00 60.16 71 HIS A O 1
ATOM 517 N N . HIS A 1 72 ? 10.641 17.435 -14.921 1.00 61.28 72 HIS A N 1
ATOM 518 C CA . HIS A 1 72 ? 9.274 16.934 -15.095 1.00 61.28 72 HIS A CA 1
ATOM 519 C C . HIS A 1 72 ? 8.332 17.370 -13.959 1.00 61.28 72 HIS A C 1
ATOM 521 O O . HIS A 1 72 ? 7.122 17.130 -14.023 1.00 61.28 72 HIS A O 1
ATOM 527 N N . ILE A 1 73 ? 8.857 18.043 -12.924 1.00 65.94 73 ILE A N 1
ATOM 528 C CA . ILE A 1 73 ? 8.051 18.488 -11.788 1.00 65.94 73 ILE A CA 1
ATOM 529 C C . ILE A 1 73 ? 7.384 19.824 -12.106 1.00 65.94 73 ILE A C 1
ATOM 531 O O . ILE A 1 73 ? 8.016 20.880 -12.150 1.00 65.94 73 ILE A O 1
ATOM 535 N N . HIS A 1 74 ? 6.068 19.783 -12.268 1.00 72.44 74 HIS A N 1
ATOM 536 C CA . HIS A 1 74 ? 5.250 20.964 -12.501 1.00 72.44 74 HIS A CA 1
ATOM 537 C C . HIS A 1 74 ? 4.963 21.691 -11.179 1.00 72.44 74 HIS A C 1
ATOM 539 O O . HIS A 1 74 ? 4.860 21.077 -10.116 1.00 72.44 74 HIS A O 1
ATOM 545 N N . TRP A 1 75 ? 4.740 23.008 -11.238 1.00 74.00 75 TRP A N 1
ATOM 546 C CA . TRP A 1 75 ? 4.413 23.830 -10.060 1.00 74.00 75 TRP A CA 1
ATOM 547 C C . TRP A 1 75 ? 3.236 23.278 -9.231 1.00 74.00 75 TRP A C 1
ATOM 549 O O . TRP A 1 75 ? 3.250 23.327 -8.001 1.00 74.00 75 TRP A O 1
ATOM 559 N N . GLY A 1 76 ? 2.241 22.681 -9.895 1.00 69.56 76 GLY A N 1
ATOM 560 C CA . GLY A 1 76 ? 1.094 22.058 -9.231 1.00 69.56 76 GLY A CA 1
ATOM 561 C C . GLY A 1 76 ? 1.462 20.884 -8.313 1.00 69.56 76 GLY A C 1
ATOM 562 O O . GLY A 1 76 ? 0.841 20.721 -7.265 1.00 69.56 76 GLY A O 1
ATOM 563 N N . GLN A 1 77 ? 2.495 20.101 -8.648 1.00 70.56 77 GLN A N 1
ATOM 564 C CA . GLN A 1 77 ? 2.943 18.978 -7.816 1.00 70.56 77 GLN A CA 1
ATOM 565 C C . GLN A 1 77 ? 3.584 19.480 -6.516 1.00 70.56 77 GLN A C 1
ATOM 567 O O . GLN A 1 77 ? 3.270 18.961 -5.446 1.00 70.56 77 GLN A O 1
ATOM 572 N N . TRP A 1 78 ? 4.389 20.547 -6.580 1.00 73.69 78 TRP A N 1
ATOM 573 C CA . TRP A 1 78 ? 4.962 21.193 -5.393 1.00 73.69 78 TRP A CA 1
ATOM 574 C C . TRP A 1 78 ? 3.887 21.721 -4.440 1.00 73.69 78 TRP A C 1
ATOM 576 O O . TRP A 1 78 ? 3.934 21.440 -3.241 1.00 73.69 78 TRP A O 1
ATOM 586 N N . LEU A 1 79 ? 2.878 22.419 -4.972 1.00 75.88 79 LEU A N 1
ATOM 587 C CA . LEU A 1 79 ? 1.745 22.905 -4.179 1.00 75.88 79 LEU A CA 1
ATOM 588 C C . LEU A 1 79 ? 0.963 21.762 -3.523 1.00 75.88 79 LEU A C 1
ATOM 590 O O . LEU A 1 79 ? 0.666 21.829 -2.329 1.00 75.88 79 LEU A O 1
ATOM 594 N N . GLY A 1 80 ? 0.661 20.700 -4.277 1.00 72.12 80 GLY A N 1
ATOM 595 C CA . GLY A 1 80 ? -0.052 19.533 -3.755 1.00 72.12 80 GLY A CA 1
ATOM 596 C C . GLY A 1 80 ? 0.672 18.882 -2.575 1.00 72.12 80 GLY A C 1
ATOM 597 O O . GLY A 1 80 ? 0.049 18.551 -1.569 1.00 72.12 80 GLY A O 1
ATOM 598 N N . ILE A 1 81 ? 2.000 18.775 -2.651 1.00 72.44 81 ILE A N 1
ATOM 599 C CA . ILE A 1 81 ? 2.829 18.204 -1.583 1.00 72.44 81 ILE A CA 1
ATOM 600 C C . ILE A 1 81 ? 2.851 19.110 -0.351 1.00 72.44 81 ILE A C 1
ATOM 602 O O . ILE A 1 81 ? 2.638 18.630 0.765 1.00 72.44 81 ILE A O 1
ATOM 606 N N . SER A 1 82 ? 3.071 20.417 -0.534 1.00 76.88 82 SER A N 1
ATOM 607 C CA . SER A 1 82 ? 3.079 21.373 0.580 1.00 76.88 82 SER A CA 1
ATOM 608 C C . SER A 1 82 ? 1.749 21.402 1.331 1.00 76.88 82 SER A C 1
ATOM 610 O O . SER A 1 82 ? 1.738 21.616 2.542 1.00 76.88 82 SER A O 1
ATOM 612 N N . LEU A 1 83 ? 0.635 21.150 0.640 1.00 78.25 83 LEU A N 1
ATOM 613 C CA . LEU A 1 83 ? -0.700 21.108 1.235 1.00 78.25 83 LEU A CA 1
ATOM 614 C C . LEU A 1 83 ? -1.071 19.737 1.821 1.00 78.25 83 LEU A C 1
ATOM 616 O O . LEU A 1 83 ? -1.909 19.685 2.722 1.00 78.25 83 LEU A O 1
ATOM 620 N N . ALA A 1 84 ? -0.438 18.643 1.385 1.00 75.75 84 ALA A N 1
ATOM 621 C CA . ALA A 1 84 ? -0.766 17.291 1.839 1.00 75.75 84 ALA A CA 1
ATOM 622 C C . ALA A 1 84 ? -0.539 17.101 3.350 1.00 75.75 84 ALA A C 1
ATOM 624 O O . ALA A 1 84 ? -1.432 16.627 4.054 1.00 75.75 84 ALA A O 1
ATOM 625 N N . PHE A 1 85 ? 0.616 17.521 3.879 1.00 73.38 85 PHE A N 1
ATOM 626 C CA . PHE A 1 85 ? 0.926 17.378 5.308 1.00 73.38 85 PHE A CA 1
ATOM 627 C C . PHE A 1 85 ? -0.029 18.186 6.215 1.00 73.38 85 PHE A C 1
ATOM 629 O O . PHE A 1 85 ? -0.605 17.595 7.138 1.00 73.38 85 PHE A O 1
ATOM 636 N N . PRO A 1 86 ? -0.281 19.492 5.963 1.00 78.12 86 PRO A N 1
ATOM 637 C CA . PRO A 1 86 ? -1.301 20.250 6.689 1.00 78.12 86 PRO A CA 1
ATOM 638 C C . PRO A 1 86 ? -2.705 19.654 6.559 1.00 78.12 86 PRO A C 1
ATOM 640 O O . PRO A 1 86 ? -3.450 19.634 7.538 1.00 78.12 86 PRO A O 1
ATOM 643 N N . ALA A 1 87 ? -3.079 19.139 5.385 1.00 72.31 87 ALA A N 1
ATOM 644 C CA . ALA A 1 87 ? -4.400 18.555 5.171 1.00 72.31 87 ALA A CA 1
ATOM 645 C C . ALA A 1 87 ? -4.616 17.278 6.002 1.00 72.31 87 ALA A C 1
ATOM 647 O O . ALA A 1 87 ? -5.666 17.136 6.632 1.00 72.31 87 ALA A O 1
ATOM 648 N N . VAL A 1 88 ? -3.617 16.390 6.100 1.00 72.69 88 VAL A N 1
ATOM 649 C CA . VAL A 1 88 ? -3.673 15.212 6.993 1.00 72.69 88 VAL A CA 1
ATOM 650 C C . VAL A 1 88 ? -3.765 15.643 8.464 1.00 72.69 88 VAL A C 1
ATOM 652 O O . VAL A 1 88 ? -4.588 15.121 9.227 1.00 72.69 88 VAL A O 1
ATOM 655 N N . TYR A 1 89 ? -2.968 16.641 8.861 1.00 73.00 89 TYR A N 1
ATOM 656 C CA . TYR A 1 89 ? -2.997 17.212 10.211 1.00 73.00 89 TYR A CA 1
ATOM 657 C C . TYR A 1 89 ? -4.383 17.765 10.574 1.00 73.00 89 TYR A C 1
ATOM 659 O O . TYR A 1 89 ? -4.905 17.494 11.653 1.00 73.00 89 TYR A O 1
ATOM 667 N N . LEU A 1 90 ? -4.998 18.541 9.682 1.00 69.19 90 LEU A N 1
ATOM 668 C CA . LEU A 1 90 ? -6.298 19.171 9.922 1.00 69.19 90 LEU A CA 1
ATOM 669 C C . LEU A 1 90 ? -7.445 18.153 9.882 1.00 69.19 90 LEU A C 1
ATOM 671 O O . LEU A 1 90 ? -8.341 18.212 10.723 1.00 69.19 90 LEU A O 1
ATOM 675 N N . SER A 1 91 ? -7.387 17.188 8.961 1.00 67.62 91 SER A N 1
ATOM 676 C CA . SER A 1 91 ? -8.353 16.088 8.834 1.00 67.62 91 SER A CA 1
ATOM 677 C C . SER A 1 91 ? -8.498 15.307 10.139 1.00 67.62 91 SER A C 1
ATOM 679 O O . SER A 1 91 ? -9.598 15.152 10.667 1.00 67.62 91 SER A O 1
ATOM 681 N N . SER A 1 92 ? -7.372 14.915 10.731 1.00 64.62 92 SER A N 1
ATOM 682 C CA . SER A 1 92 ? -7.346 14.174 11.997 1.00 64.62 92 SER A CA 1
ATOM 683 C C . SER A 1 92 ? -7.906 14.949 13.201 1.00 64.62 92 SER A C 1
ATOM 685 O O . SER A 1 92 ? -8.325 14.330 14.176 1.00 64.62 92 SER A O 1
ATOM 687 N N . ARG A 1 93 ? -7.972 16.288 13.139 1.00 65.88 93 ARG A N 1
ATOM 688 C CA . ARG A 1 93 ? -8.629 17.139 14.151 1.00 65.88 93 ARG A CA 1
ATOM 689 C C . ARG A 1 93 ? -10.100 17.432 13.860 1.00 65.88 93 ARG A C 1
ATOM 691 O O . ARG A 1 93 ? -10.810 17.874 14.756 1.00 65.88 93 ARG A O 1
ATOM 698 N N . SER A 1 94 ? -10.561 17.203 12.632 1.00 55.56 94 SER A N 1
ATOM 699 C CA . SER A 1 94 ? -11.937 17.484 12.205 1.00 55.56 94 SER A CA 1
ATOM 700 C C . SER A 1 94 ? -12.928 16.382 12.594 1.00 55.56 94 SER A C 1
ATOM 702 O O . SER A 1 94 ? -14.110 16.485 12.264 1.00 55.56 94 SER A O 1
ATOM 704 N N . SER A 1 95 ? -12.482 15.326 13.291 1.00 52.66 95 SER A N 1
ATOM 705 C CA . SER A 1 95 ? -13.367 14.243 13.723 1.00 52.66 95 SER A CA 1
ATOM 706 C C . SER A 1 95 ? -14.452 14.781 14.660 1.00 52.66 95 SER A C 1
ATOM 708 O O . SER A 1 95 ? -14.248 14.988 15.854 1.00 52.66 95 SER A O 1
ATOM 710 N N . LYS A 1 96 ? -15.628 15.033 14.079 1.00 48.19 96 LYS A N 1
ATOM 711 C CA . LYS A 1 96 ? -16.884 15.338 14.774 1.00 48.19 96 LYS A CA 1
ATOM 712 C C . LYS A 1 96 ? -17.547 14.074 15.330 1.00 48.19 96 LYS A C 1
ATOM 714 O O . LYS A 1 96 ? -18.631 14.167 15.898 1.00 48.19 96 LYS A O 1
ATOM 719 N N . PHE A 1 97 ? -16.933 12.903 15.143 1.00 47.78 97 PHE A N 1
ATOM 720 C CA . PHE A 1 97 ? -17.417 11.667 15.733 1.00 47.78 97 PHE A CA 1
ATOM 721 C C . PHE A 1 97 ? -17.072 11.668 17.220 1.00 47.78 97 PHE A C 1
ATOM 723 O O . PHE A 1 97 ? -15.906 11.657 17.607 1.00 47.78 97 PHE A O 1
ATOM 730 N N . THR A 1 98 ? -18.108 11.702 18.056 1.00 45.03 98 THR A N 1
ATOM 731 C CA . THR A 1 98 ? -18.006 11.342 19.470 1.00 45.03 98 THR A CA 1
ATOM 732 C C . THR A 1 98 ? -17.370 9.954 19.555 1.00 45.03 98 THR A C 1
ATOM 734 O O . THR A 1 98 ? -17.966 9.008 19.033 1.00 45.03 98 THR A O 1
ATOM 737 N N . PRO A 1 99 ? -16.178 9.811 20.157 1.00 47.81 99 PRO A N 1
ATOM 738 C CA . PRO A 1 99 ? -15.535 8.514 20.265 1.00 47.81 99 PRO A CA 1
ATOM 739 C C . PRO A 1 99 ? -16.439 7.617 21.116 1.00 47.81 99 PRO A C 1
ATOM 741 O O . PRO A 1 99 ? -16.830 7.983 22.223 1.00 47.81 99 PRO A O 1
ATOM 744 N N . SER A 1 100 ? -16.817 6.454 20.580 1.00 47.16 100 SER A N 1
ATOM 745 C CA . SER A 1 100 ? -17.653 5.475 21.290 1.00 47.16 100 SER A CA 1
ATOM 746 C C . SER A 1 100 ? -16.891 4.779 22.430 1.00 47.16 100 SER A C 1
ATOM 748 O O . SER A 1 100 ? -17.466 3.975 23.161 1.00 47.16 100 SER A O 1
ATOM 750 N N . SER A 1 101 ? -15.601 5.084 22.584 1.00 45.41 101 SER A N 1
ATOM 751 C CA . SER A 1 101 ? -14.691 4.549 23.584 1.00 45.41 101 SER A CA 1
ATOM 752 C C . SER A 1 101 ? -14.045 5.706 24.361 1.00 45.41 101 SER A C 1
ATOM 754 O O . SER A 1 101 ? -13.757 6.769 23.816 1.00 45.41 101 SER A O 1
ATOM 756 N N . ALA A 1 102 ? -13.803 5.517 25.660 1.00 45.88 102 ALA A N 1
ATOM 757 C CA . ALA A 1 102 ? -13.194 6.503 26.563 1.00 45.88 102 ALA A CA 1
ATOM 758 C C . ALA A 1 102 ? -11.707 6.814 26.253 1.00 45.88 102 ALA A C 1
ATOM 760 O O . ALA A 1 102 ? -10.960 7.274 27.120 1.00 45.88 102 ALA A O 1
ATOM 761 N N . THR A 1 103 ? -11.241 6.548 25.031 1.00 49.31 103 THR A N 1
ATOM 762 C CA . THR A 1 103 ? -9.889 6.859 24.577 1.00 49.31 103 THR A CA 1
ATOM 763 C C . THR A 1 103 ? -9.863 8.291 24.056 1.00 49.31 103 THR A C 1
ATOM 765 O O . THR A 1 103 ? -10.462 8.627 23.039 1.00 49.31 103 THR A O 1
ATOM 768 N N . SER A 1 104 ? -9.171 9.170 24.781 1.00 52.50 104 SER A N 1
ATOM 769 C CA . SER A 1 104 ? -9.016 10.574 24.396 1.00 52.50 104 SER A CA 1
ATOM 770 C C . SER A 1 104 ? -8.489 10.692 22.959 1.00 52.50 104 SER A C 1
ATOM 772 O O . SER A 1 104 ? -7.437 10.136 22.640 1.00 52.50 104 SER A O 1
ATOM 774 N N . ILE A 1 105 ? -9.168 11.484 22.117 1.00 54.28 105 ILE A N 1
ATOM 775 C CA . ILE A 1 105 ? -8.762 11.871 20.746 1.00 54.28 105 ILE A CA 1
ATOM 776 C C . ILE A 1 105 ? -7.279 12.285 20.671 1.00 54.28 105 ILE A C 1
ATOM 778 O O . ILE A 1 105 ? -6.608 12.064 19.663 1.00 54.28 105 ILE A O 1
ATOM 782 N N . ARG A 1 106 ? -6.723 12.811 21.772 1.00 53.66 106 ARG A N 1
ATOM 783 C CA . ARG A 1 106 ? -5.30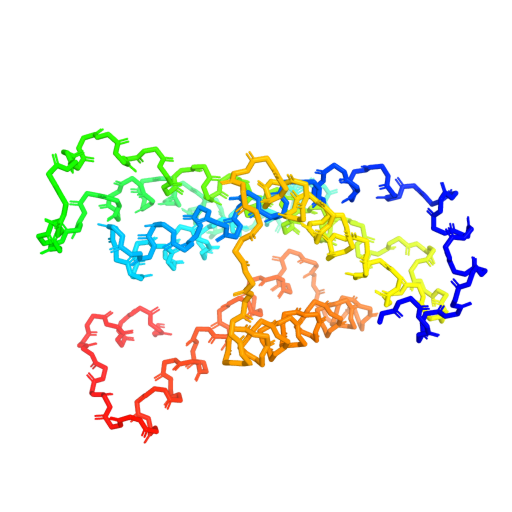8 13.182 21.904 1.00 53.66 106 ARG A CA 1
ATOM 784 C C . ARG A 1 106 ? -4.335 12.012 21.681 1.00 53.66 106 ARG A C 1
ATOM 786 O O . ARG A 1 106 ? -3.217 12.255 21.242 1.00 53.66 106 ARG A O 1
ATOM 793 N N . SER A 1 107 ? -4.742 10.767 21.947 1.00 65.62 107 SER A N 1
ATOM 794 C CA . SER A 1 107 ? -3.896 9.569 21.801 1.00 65.62 107 SER A CA 1
ATOM 795 C C . SER A 1 107 ? -3.917 8.955 20.398 1.00 65.62 107 SER A C 1
ATOM 797 O O . SER A 1 107 ? -3.074 8.110 20.107 1.00 65.62 107 SER A O 1
ATOM 799 N N . LEU A 1 108 ? -4.866 9.332 19.537 1.00 73.62 108 LEU A N 1
ATOM 800 C CA . LEU A 1 108 ? -5.092 8.688 18.232 1.00 73.62 108 LEU A CA 1
ATOM 801 C C . LEU A 1 108 ? -4.593 9.545 17.055 1.00 73.62 108 LEU A C 1
ATOM 803 O O . LEU A 1 108 ? -4.597 9.102 15.912 1.00 73.62 108 LEU A O 1
ATOM 807 N N . TRP A 1 109 ? -4.112 10.760 17.327 1.00 76.75 109 TRP A N 1
ATOM 808 C CA . TRP A 1 109 ? -3.720 11.743 16.313 1.00 76.75 109 TRP A CA 1
ATOM 809 C C . TRP A 1 109 ? -2.546 11.301 15.410 1.00 76.75 109 TRP A C 1
ATOM 811 O O . TRP A 1 109 ? -2.420 11.761 14.279 1.00 76.75 109 TRP A O 1
ATOM 821 N N . TRP A 1 110 ? -1.712 10.364 15.873 1.00 84.12 110 TRP A N 1
ATOM 822 C CA . TRP A 1 110 ? -0.604 9.798 15.094 1.00 84.12 110 TRP A CA 1
ATOM 823 C C . TRP A 1 110 ? -1.060 8.776 14.041 1.00 84.12 110 TRP A C 1
ATOM 825 O O . TRP A 1 110 ? -0.330 8.528 13.081 1.00 84.12 110 TRP A O 1
ATOM 835 N N . ILE A 1 111 ? -2.254 8.188 14.197 1.00 85.50 111 ILE A N 1
ATOM 836 C CA . ILE A 1 111 ? -2.753 7.114 13.327 1.00 85.50 111 ILE A CA 1
ATOM 837 C C . ILE A 1 111 ? -2.823 7.570 11.859 1.00 85.50 111 ILE A C 1
ATOM 839 O O . ILE A 1 111 ? -2.218 6.908 11.014 1.00 85.50 111 ILE A O 1
ATOM 843 N N . PRO A 1 112 ? -3.463 8.710 11.524 1.00 84.50 112 PRO A N 1
ATOM 844 C CA . PRO A 1 112 ? -3.530 9.188 10.143 1.00 84.50 112 PRO A CA 1
ATOM 845 C C . PRO A 1 112 ? -2.155 9.511 9.549 1.00 84.50 112 PRO A C 1
ATOM 847 O O . PRO A 1 112 ? -1.948 9.327 8.354 1.00 84.50 112 PRO A O 1
ATOM 850 N N . PHE A 1 113 ? -1.191 9.938 10.370 1.00 86.81 113 PHE A N 1
ATOM 851 C CA . PHE A 1 113 ? 0.169 10.227 9.912 1.00 86.81 113 PHE A CA 1
ATOM 852 C C . PHE A 1 113 ? 0.940 8.951 9.552 1.00 86.81 113 PHE A C 1
ATOM 854 O O . PHE A 1 113 ? 1.570 8.882 8.498 1.00 86.81 113 PHE A O 1
ATOM 861 N N . VAL A 1 114 ? 0.848 7.913 10.389 1.00 89.94 114 VAL A N 1
ATOM 862 C CA . VAL A 1 114 ? 1.462 6.608 10.095 1.00 89.94 114 VAL A CA 1
ATOM 863 C C . VAL A 1 114 ? 0.791 5.947 8.891 1.00 89.94 114 VAL A C 1
ATOM 865 O O . VAL A 1 114 ? 1.485 5.360 8.066 1.00 89.94 114 VAL A O 1
ATOM 868 N N . MET A 1 115 ? -0.529 6.089 8.734 1.00 89.06 115 MET A N 1
ATOM 869 C CA . MET A 1 115 ? -1.229 5.642 7.525 1.00 89.06 115 MET A CA 1
ATOM 870 C C . MET A 1 115 ? -0.747 6.377 6.274 1.00 89.06 115 MET A C 1
ATOM 872 O O . MET A 1 115 ? -0.469 5.730 5.268 1.00 89.06 115 MET A O 1
ATOM 876 N N . PHE A 1 116 ? -0.619 7.704 6.340 1.00 87.88 116 PHE A N 1
ATOM 877 C CA . PHE A 1 116 ? -0.113 8.519 5.239 1.00 87.88 116 PHE A CA 1
ATOM 878 C C . PHE A 1 116 ? 1.297 8.078 4.825 1.00 87.88 116 PHE A C 1
ATOM 880 O O . PHE A 1 116 ? 1.534 7.784 3.658 1.00 87.88 116 PHE A O 1
ATOM 887 N N . ALA A 1 117 ? 2.221 7.959 5.779 1.00 90.00 117 ALA A N 1
ATOM 888 C CA . ALA A 1 117 ? 3.589 7.543 5.486 1.00 90.00 117 ALA A CA 1
ATOM 889 C C . ALA A 1 117 ? 3.650 6.092 4.979 1.00 90.00 117 ALA A C 1
ATOM 891 O O . ALA A 1 117 ? 4.253 5.817 3.946 1.00 90.00 117 ALA A O 1
ATOM 892 N N . GLY A 1 118 ? 2.990 5.164 5.674 1.00 90.50 118 GLY A N 1
ATOM 893 C CA . GLY A 1 118 ? 3.018 3.743 5.345 1.00 90.50 118 GLY A CA 1
ATOM 894 C C . GLY A 1 118 ? 2.379 3.427 3.995 1.00 90.50 118 GLY A C 1
ATOM 895 O O . GLY A 1 118 ? 2.989 2.735 3.185 1.00 90.50 118 GLY A O 1
ATOM 896 N N . SER A 1 119 ? 1.192 3.976 3.719 1.00 87.88 119 SER A N 1
ATOM 897 C CA . SER A 1 119 ? 0.527 3.807 2.421 1.00 87.88 119 SER A CA 1
ATOM 898 C C . SER A 1 119 ? 1.328 4.457 1.293 1.00 87.88 119 SER A C 1
ATOM 900 O O . SER A 1 119 ? 1.434 3.890 0.212 1.00 87.88 119 SER A O 1
ATOM 902 N N . GLY A 1 120 ? 1.963 5.605 1.547 1.00 87.38 120 GLY A N 1
ATOM 903 C CA . GLY A 1 120 ? 2.812 6.268 0.558 1.00 87.38 120 GLY A CA 1
ATOM 904 C C . GLY A 1 120 ? 4.064 5.456 0.227 1.00 87.38 120 GLY A C 1
ATOM 905 O O . GLY A 1 120 ? 4.423 5.338 -0.940 1.00 87.38 120 GLY A O 1
ATOM 906 N N . CYS A 1 121 ? 4.693 4.834 1.228 1.00 90.06 121 CYS A N 1
ATOM 907 C CA . CYS A 1 121 ? 5.811 3.913 1.018 1.00 90.06 121 CYS A CA 1
ATOM 908 C C . CYS A 1 121 ? 5.394 2.659 0.236 1.00 90.06 121 CYS A C 1
ATOM 910 O O . CYS A 1 121 ? 6.135 2.228 -0.645 1.00 90.06 121 CYS A O 1
ATOM 912 N N . ILE A 1 122 ? 4.219 2.089 0.534 1.00 88.81 122 ILE A N 1
ATOM 913 C CA . ILE A 1 122 ? 3.652 0.960 -0.219 1.00 88.81 122 ILE A CA 1
ATOM 914 C C . ILE A 1 122 ? 3.512 1.334 -1.699 1.00 88.81 122 ILE A C 1
ATOM 916 O O . ILE A 1 122 ? 4.073 0.660 -2.566 1.00 88.81 122 ILE A O 1
ATOM 920 N N . ASP A 1 123 ? 2.800 2.427 -1.974 1.00 85.62 123 ASP A N 1
ATOM 921 C CA . ASP A 1 123 ? 2.522 2.886 -3.334 1.00 85.62 123 ASP A CA 1
ATOM 922 C C . ASP A 1 123 ? 3.811 3.252 -4.082 1.00 85.62 123 ASP A C 1
ATOM 924 O O . ASP A 1 123 ? 3.931 2.987 -5.278 1.00 85.62 123 ASP A O 1
ATOM 928 N N . LEU A 1 124 ? 4.803 3.811 -3.380 1.00 86.75 124 LEU A N 1
ATOM 929 C CA . LEU A 1 124 ? 6.117 4.124 -3.938 1.00 86.75 124 LEU A CA 1
ATOM 930 C C . LEU A 1 124 ? 6.865 2.865 -4.355 1.00 86.75 124 LEU A C 1
ATOM 932 O O . LEU A 1 124 ? 7.347 2.812 -5.479 1.00 86.75 124 LEU A O 1
ATOM 936 N N . VAL A 1 125 ? 6.955 1.850 -3.495 1.00 88.75 125 VAL A N 1
ATOM 937 C CA . VAL A 1 125 ? 7.635 0.594 -3.849 1.00 88.75 125 VAL A CA 1
ATOM 938 C C . VAL A 1 125 ? 6.934 -0.070 -5.034 1.00 88.75 125 VAL A C 1
ATOM 940 O O . VAL A 1 125 ? 7.603 -0.515 -5.967 1.00 88.75 125 VAL A O 1
ATOM 943 N N . PHE A 1 126 ? 5.598 -0.071 -5.057 1.00 85.19 126 PHE A N 1
ATOM 944 C CA . PHE A 1 126 ? 4.849 -0.585 -6.201 1.00 85.19 126 PHE A CA 1
ATOM 945 C C . PHE A 1 126 ? 5.112 0.200 -7.487 1.00 85.19 126 PHE A C 1
ATOM 947 O O . PHE A 1 126 ? 5.397 -0.408 -8.517 1.00 85.19 126 PHE A O 1
ATOM 954 N N . GLY A 1 127 ? 5.060 1.531 -7.439 1.00 82.38 127 GLY A N 1
ATOM 955 C CA . GLY A 1 127 ? 5.328 2.384 -8.594 1.00 82.38 127 GLY A CA 1
ATOM 956 C C . GLY A 1 127 ? 6.773 2.290 -9.085 1.00 82.38 127 GLY A C 1
ATOM 957 O O . GLY A 1 127 ? 7.002 2.188 -10.288 1.00 82.38 127 GLY A O 1
ATOM 958 N N . TRP A 1 128 ? 7.740 2.252 -8.169 1.00 85.12 128 TRP A N 1
ATOM 959 C CA . TRP A 1 128 ? 9.173 2.201 -8.467 1.00 85.12 128 TRP A CA 1
ATOM 960 C C . TRP A 1 128 ? 9.551 0.936 -9.230 1.00 85.12 128 TRP A C 1
ATOM 962 O O . TRP A 1 128 ? 10.204 0.999 -10.270 1.00 85.12 128 TRP A O 1
ATOM 972 N N . PHE A 1 129 ? 9.101 -0.218 -8.736 1.00 86.19 129 PHE A N 1
ATOM 973 C CA . PHE A 1 129 ? 9.421 -1.498 -9.355 1.00 86.19 129 PHE A CA 1
ATOM 974 C C . PHE A 1 129 ? 8.474 -1.877 -10.490 1.00 86.19 129 PHE A C 1
ATOM 976 O O . PHE A 1 129 ? 8.770 -2.839 -11.181 1.00 86.19 129 PHE A O 1
ATOM 983 N N . SER A 1 130 ? 7.396 -1.128 -10.748 1.00 77.56 130 SER A N 1
ATOM 984 C CA . SER A 1 130 ? 6.403 -1.449 -11.791 1.00 77.56 130 SER A CA 1
ATOM 985 C C . SER A 1 130 ? 6.975 -1.629 -13.208 1.00 77.56 130 SER A C 1
ATOM 987 O O . SER A 1 130 ? 6.377 -2.329 -14.023 1.00 77.56 130 SER A O 1
ATOM 989 N N . THR A 1 131 ? 8.130 -1.028 -13.504 1.00 73.56 131 THR A N 1
ATOM 990 C CA . THR A 1 131 ? 8.827 -1.106 -14.803 1.00 73.56 131 THR A CA 1
ATOM 991 C C . THR A 1 131 ? 10.038 -2.029 -14.789 1.00 73.56 131 THR A C 1
ATOM 993 O O . THR A 1 131 ? 10.839 -1.993 -15.722 1.00 73.56 131 THR A O 1
ATOM 996 N N . ASP A 1 132 ? 10.235 -2.801 -13.722 1.00 81.81 132 ASP A N 1
ATOM 997 C CA . ASP A 1 132 ? 11.339 -3.749 -13.663 1.00 81.81 132 ASP A CA 1
ATOM 998 C C . ASP A 1 132 ? 11.221 -4.748 -14.834 1.00 81.81 132 ASP A C 1
ATOM 1000 O O . ASP A 1 132 ? 10.147 -5.331 -15.026 1.00 81.81 132 ASP A O 1
ATOM 1004 N N . PRO A 1 133 ? 12.286 -4.972 -15.627 1.00 75.56 133 PRO A N 1
ATOM 1005 C CA . PRO A 1 133 ? 12.246 -5.889 -16.766 1.00 75.56 133 PRO A CA 1
ATOM 1006 C C . PRO A 1 133 ? 11.772 -7.300 -16.396 1.00 75.56 133 PRO A C 1
ATOM 1008 O O . PRO A 1 133 ? 11.121 -7.964 -17.203 1.00 75.56 133 PRO A O 1
ATOM 1011 N N . ASN A 1 134 ? 12.022 -7.744 -15.160 1.00 78.88 134 ASN A N 1
ATOM 1012 C CA . ASN A 1 134 ? 11.595 -9.056 -14.680 1.00 78.88 134 ASN A CA 1
ATOM 1013 C C . ASN A 1 134 ? 10.064 -9.179 -14.584 1.00 78.88 134 ASN A C 1
ATOM 1015 O O . ASN A 1 134 ? 9.533 -10.283 -14.666 1.00 78.88 134 ASN A O 1
ATOM 1019 N N . LEU A 1 135 ? 9.328 -8.067 -14.466 1.00 81.12 135 LEU A N 1
ATOM 1020 C CA . LEU A 1 135 ? 7.858 -8.063 -14.474 1.00 81.12 135 LEU A CA 1
ATOM 1021 C C . LEU A 1 135 ? 7.256 -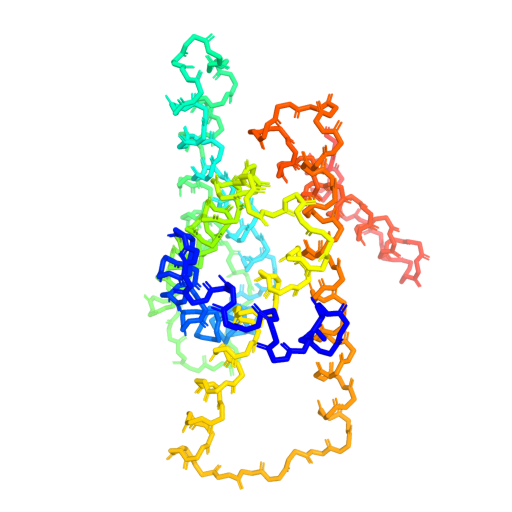8.233 -15.871 1.00 81.12 135 LEU A C 1
ATOM 1023 O O . LEU A 1 135 ? 6.070 -8.550 -15.983 1.00 81.12 135 LEU A O 1
ATOM 1027 N N . ALA A 1 136 ? 8.034 -8.019 -16.936 1.00 75.56 136 ALA A N 1
ATOM 1028 C CA . ALA A 1 136 ? 7.555 -8.197 -18.304 1.00 75.56 136 ALA A CA 1
ATOM 1029 C C . ALA A 1 136 ? 7.316 -9.677 -18.647 1.00 75.56 136 ALA A C 1
ATOM 1031 O O . ALA A 1 136 ? 6.514 -9.978 -19.539 1.00 75.56 136 ALA A O 1
ATOM 1032 N N . VAL A 1 137 ? 7.970 -10.586 -17.914 1.00 80.88 137 VAL A N 1
ATOM 1033 C CA . VAL A 1 137 ? 7.802 -12.035 -18.037 1.00 80.88 137 VAL A CA 1
ATOM 1034 C C . VAL A 1 137 ? 6.354 -12.422 -17.693 1.00 80.88 137 VAL A C 1
ATOM 1036 O O . VAL A 1 137 ? 5.826 -11.985 -16.662 1.00 80.88 137 VAL A O 1
ATOM 1039 N N . PRO A 1 138 ? 5.683 -13.245 -18.524 1.00 78.12 138 PRO A N 1
ATOM 1040 C CA . PRO A 1 138 ? 4.328 -13.711 -18.244 1.00 78.12 138 PRO A CA 1
ATOM 1041 C C . PRO A 1 138 ? 4.214 -14.320 -16.840 1.00 78.12 138 PRO A C 1
ATOM 1043 O O . PRO A 1 138 ? 5.033 -15.139 -16.442 1.00 78.12 138 PRO A O 1
ATOM 1046 N N . GLY A 1 139 ? 3.204 -13.901 -16.075 1.00 81.56 139 GLY A N 1
ATOM 1047 C CA . GLY A 1 139 ? 2.964 -14.391 -14.713 1.00 81.56 139 GLY A CA 1
ATOM 1048 C C . GLY A 1 139 ? 3.675 -13.615 -13.599 1.00 81.56 139 GLY A C 1
ATOM 1049 O O . GLY A 1 139 ? 3.137 -13.548 -12.492 1.00 81.56 139 GLY A O 1
ATOM 1050 N N . MET A 1 140 ? 4.787 -12.920 -13.873 1.00 86.50 140 MET A N 1
ATOM 1051 C CA . MET A 1 140 ? 5.549 -12.214 -12.827 1.00 86.50 140 MET A CA 1
ATOM 1052 C C . MET A 1 140 ? 4.791 -11.049 -12.193 1.00 86.50 140 MET A C 1
ATOM 1054 O O . MET A 1 140 ? 4.940 -10.806 -11.001 1.00 86.50 140 MET A O 1
ATOM 1058 N N . GLN A 1 141 ? 3.893 -10.388 -12.926 1.00 84.75 141 GLN A N 1
ATOM 1059 C CA . GLN A 1 141 ? 3.001 -9.372 -12.348 1.00 84.75 141 GLN A CA 1
ATOM 1060 C C . GLN A 1 141 ? 2.070 -9.962 -11.277 1.00 84.75 141 GLN A C 1
ATOM 1062 O O . GLN A 1 141 ? 1.842 -9.352 -10.234 1.00 84.75 141 GLN A O 1
ATOM 1067 N N . MET A 1 142 ? 1.560 -11.177 -11.503 1.00 87.00 142 MET A N 1
ATOM 1068 C CA . MET A 1 142 ? 0.747 -11.884 -10.512 1.00 87.00 142 MET A CA 1
ATOM 1069 C C . MET A 1 142 ? 1.598 -12.378 -9.341 1.00 87.00 142 MET A C 1
ATOM 1071 O O . MET A 1 142 ? 1.121 -12.378 -8.206 1.00 87.00 142 MET A O 1
ATOM 1075 N N . ALA A 1 143 ? 2.845 -12.781 -9.595 1.00 88.88 143 ALA A N 1
ATOM 1076 C CA . ALA A 1 143 ? 3.793 -13.178 -8.559 1.00 88.88 143 ALA A CA 1
ATOM 1077 C C . ALA A 1 143 ? 4.127 -11.996 -7.636 1.00 88.88 143 ALA A C 1
ATOM 1079 O O . ALA A 1 143 ? 3.960 -12.087 -6.421 1.00 88.88 143 ALA A O 1
ATOM 1080 N N . PHE A 1 144 ? 4.477 -10.854 -8.226 1.00 89.75 144 PHE A N 1
ATOM 1081 C CA . PHE A 1 144 ? 4.738 -9.592 -7.542 1.00 89.75 144 PHE A CA 1
ATOM 1082 C C . PHE A 1 144 ? 3.539 -9.147 -6.702 1.00 89.75 144 PHE A C 1
ATOM 1084 O O . PHE A 1 144 ? 3.682 -8.879 -5.513 1.00 89.75 144 PHE A O 1
ATOM 1091 N N . ALA A 1 145 ? 2.329 -9.184 -7.269 1.00 88.44 145 ALA A N 1
ATOM 1092 C CA . ALA A 1 145 ? 1.102 -8.928 -6.521 1.00 88.44 145 ALA A CA 1
ATOM 1093 C C . ALA A 1 145 ? 0.896 -9.904 -5.352 1.00 88.44 145 ALA A C 1
ATOM 1095 O O . ALA A 1 145 ? 0.329 -9.538 -4.330 1.00 88.44 145 ALA A O 1
ATOM 1096 N N . SER A 1 146 ? 1.350 -11.154 -5.475 1.00 90.81 146 SER A N 1
ATOM 1097 C CA . SER A 1 146 ? 1.125 -12.194 -4.466 1.00 90.81 146 SER A CA 1
ATOM 1098 C C . SER A 1 146 ? 2.028 -12.061 -3.240 1.00 90.81 146 SER A C 1
ATOM 1100 O O . SER A 1 146 ? 1.611 -12.466 -2.155 1.00 90.81 146 SER A O 1
ATOM 1102 N N . VAL A 1 147 ? 3.228 -11.488 -3.370 1.00 92.25 147 VAL A N 1
ATOM 1103 C CA . VAL A 1 147 ? 4.192 -11.332 -2.263 1.00 92.25 147 VAL A CA 1
ATOM 1104 C C . VAL A 1 147 ? 3.606 -10.585 -1.053 1.00 92.25 147 VAL A C 1
ATOM 1106 O O . VAL A 1 147 ? 3.559 -11.181 0.027 1.00 92.25 147 VAL A O 1
ATOM 1109 N N . PRO A 1 148 ? 3.104 -9.339 -1.180 1.00 91.88 148 PRO A N 1
ATOM 1110 C CA . PRO A 1 148 ? 2.605 -8.580 -0.034 1.00 91.88 148 PRO A CA 1
ATOM 1111 C C . PRO A 1 148 ? 1.363 -9.212 0.605 1.00 91.88 148 PRO A C 1
ATOM 1113 O O . PRO A 1 148 ? 1.243 -9.204 1.826 1.00 91.88 148 PRO A O 1
ATOM 1116 N N . PHE A 1 149 ? 0.478 -9.835 -0.182 1.00 90.75 149 PHE A N 1
ATOM 1117 C CA . PHE A 1 149 ? -0.674 -10.567 0.360 1.00 90.75 149 PHE A CA 1
ATOM 1118 C C . PHE A 1 149 ? -0.261 -11.834 1.109 1.00 90.75 149 PHE A C 1
ATOM 1120 O O . PHE A 1 149 ? -0.854 -12.158 2.135 1.00 90.75 149 PHE A O 1
ATOM 1127 N N . THR A 1 150 ? 0.758 -12.542 0.620 1.00 92.75 150 THR A N 1
ATOM 1128 C CA . THR A 1 150 ? 1.267 -13.754 1.276 1.00 92.75 150 THR A CA 1
ATOM 1129 C C . THR A 1 150 ? 1.915 -13.396 2.607 1.00 92.75 150 THR A C 1
ATOM 1131 O O . THR A 1 150 ? 1.555 -13.960 3.636 1.00 92.75 150 THR A O 1
ATOM 1134 N N . LEU A 1 151 ? 2.824 -12.419 2.610 1.00 94.19 151 LEU A N 1
ATOM 1135 C CA . LEU A 1 151 ? 3.516 -11.989 3.824 1.00 94.19 151 LEU A CA 1
ATOM 1136 C C . LEU A 1 151 ? 2.570 -11.304 4.811 1.00 94.19 151 LEU A C 1
ATOM 1138 O O . LEU A 1 151 ? 2.596 -11.632 5.993 1.00 94.19 151 LEU A O 1
ATOM 1142 N N . GLY A 1 152 ? 1.672 -10.440 4.336 1.00 92.25 152 GLY A N 1
ATOM 1143 C CA . GLY A 1 152 ? 0.641 -9.832 5.172 1.00 92.25 152 GLY A CA 1
ATOM 1144 C C . GLY A 1 152 ? -0.283 -10.884 5.789 1.00 92.25 152 GLY A C 1
ATOM 1145 O O . GLY A 1 152 ? -0.585 -10.816 6.979 1.00 92.25 152 GLY A O 1
ATOM 1146 N N . GLY A 1 153 ? -0.672 -11.904 5.019 1.00 91.31 153 GLY A N 1
ATOM 1147 C CA . GLY A 1 153 ? -1.442 -13.044 5.515 1.00 91.31 153 GLY A CA 1
ATOM 1148 C C . GLY A 1 153 ? -0.700 -13.842 6.589 1.00 91.31 153 GLY A C 1
ATOM 1149 O O . GLY A 1 153 ? -1.287 -14.165 7.620 1.00 91.31 153 GLY A O 1
ATOM 1150 N N . LEU A 1 154 ? 0.596 -14.105 6.395 1.00 94.00 154 LEU A N 1
ATOM 1151 C CA . LEU A 1 154 ? 1.438 -14.784 7.385 1.00 94.00 154 LEU A CA 1
ATOM 1152 C C . LEU A 1 154 ? 1.581 -13.967 8.672 1.00 94.00 154 LEU A C 1
ATOM 1154 O O . LEU A 1 154 ? 1.384 -14.504 9.758 1.00 94.00 154 LEU A O 1
ATOM 1158 N N . VAL A 1 155 ? 1.866 -12.667 8.569 1.00 94.25 155 VAL A N 1
ATOM 1159 C CA . VAL A 1 155 ? 1.960 -11.769 9.731 1.00 94.25 155 VAL A CA 1
ATOM 1160 C C . VAL A 1 155 ? 0.622 -11.688 10.467 1.00 94.25 155 VAL A C 1
ATOM 1162 O O . VAL A 1 155 ? 0.589 -11.771 11.694 1.00 94.25 155 VAL A O 1
ATOM 1165 N N . GLY A 1 156 ? -0.488 -11.586 9.734 1.00 90.81 156 GLY A N 1
ATOM 1166 C CA . GLY A 1 156 ? -1.829 -11.598 10.312 1.00 90.81 156 GLY A CA 1
ATOM 1167 C C . GLY A 1 156 ? -2.146 -12.907 11.034 1.00 90.81 156 GLY A C 1
ATOM 1168 O O . GLY A 1 156 ? -2.682 -12.886 12.142 1.00 90.81 156 GLY A O 1
ATOM 1169 N N . LEU A 1 157 ? -1.754 -14.045 10.455 1.00 91.00 157 LEU A N 1
ATOM 1170 C CA . LEU A 1 157 ? -1.911 -15.358 11.076 1.00 91.00 157 LEU A CA 1
ATOM 1171 C C . LEU A 1 157 ? -1.079 -15.478 12.358 1.00 91.00 157 LEU A C 1
ATOM 1173 O O . LEU A 1 157 ? -1.602 -15.910 13.382 1.00 91.00 157 LEU A O 1
ATOM 1177 N N . LEU A 1 158 ? 0.187 -15.054 12.326 1.00 92.44 158 LEU A N 1
ATOM 1178 C CA . LEU A 1 158 ? 1.069 -15.044 13.497 1.00 92.44 158 LEU A CA 1
ATOM 1179 C C . LEU A 1 158 ? 0.492 -14.182 14.624 1.00 92.44 158 LEU A C 1
ATOM 1181 O O . LEU A 1 158 ? 0.426 -14.624 15.769 1.00 92.44 158 LEU A O 1
ATOM 1185 N N . HIS A 1 159 ? 0.004 -12.986 14.293 1.00 90.69 159 HIS A N 1
ATOM 1186 C CA . HIS A 1 159 ? -0.674 -12.117 15.248 1.00 90.69 159 HIS A CA 1
ATOM 1187 C C . HIS A 1 159 ? -1.923 -12.792 15.846 1.00 90.69 159 HIS A C 1
ATOM 1189 O O . HIS A 1 159 ? -2.143 -12.733 17.054 1.00 90.69 159 HIS A O 1
ATOM 1195 N N . GLN A 1 160 ? -2.725 -13.485 15.032 1.00 87.38 160 GLN A N 1
ATOM 1196 C CA . GLN A 1 160 ? -3.913 -14.202 15.506 1.00 87.38 160 GLN A CA 1
ATOM 1197 C C . GLN A 1 160 ? -3.563 -15.372 16.439 1.00 87.38 160 GLN A C 1
ATOM 1199 O O . GLN A 1 160 ? -4.282 -15.627 17.405 1.00 87.38 160 GLN A O 1
ATOM 1204 N N . VAL A 1 161 ? -2.457 -16.075 16.178 1.00 89.38 161 VAL A N 1
ATOM 1205 C CA . VAL A 1 161 ? -1.947 -17.128 17.069 1.00 89.38 161 VAL A CA 1
ATOM 1206 C C . VAL A 1 161 ? -1.523 -16.538 18.417 1.00 89.38 161 VAL A C 1
ATOM 1208 O O . VAL A 1 161 ? -1.857 -17.108 19.452 1.00 89.38 161 VAL A O 1
ATOM 1211 N N . GLN A 1 162 ? -0.861 -15.377 18.423 1.00 90.50 162 GLN A N 1
ATOM 1212 C CA . GLN A 1 162 ? -0.408 -14.705 19.649 1.00 90.50 162 GLN A CA 1
ATOM 1213 C C . GLN A 1 162 ? -1.558 -14.179 20.520 1.00 90.50 162 GLN A C 1
ATOM 1215 O O . GLN A 1 162 ? -1.503 -14.287 21.741 1.00 90.50 162 GLN A O 1
ATOM 1220 N N . VAL A 1 163 ? -2.603 -13.612 19.908 1.00 87.62 163 VAL A N 1
ATOM 1221 C CA . VAL A 1 163 ? -3.747 -13.011 20.628 1.00 87.62 163 VAL A CA 1
ATOM 1222 C C . VAL A 1 163 ? -4.814 -14.056 21.009 1.00 87.62 163 VAL A C 1
ATOM 1224 O O . VAL A 1 163 ? -5.754 -13.764 21.747 1.00 87.62 163 VAL A O 1
ATOM 1227 N N . GLY A 1 164 ? -4.650 -15.299 20.553 1.00 83.12 164 GLY A N 1
ATOM 1228 C CA . GLY A 1 164 ? -5.583 -16.397 20.776 1.00 83.12 164 GLY A CA 1
ATOM 1229 C C . GLY A 1 164 ? -6.515 -16.585 19.582 1.00 83.12 164 GLY A C 1
ATOM 1230 O O . GLY A 1 164 ? -7.305 -15.709 19.220 1.00 83.12 164 GLY A O 1
ATOM 1231 N N . PHE A 1 165 ? -6.434 -17.767 18.970 1.00 78.06 165 PHE A N 1
ATOM 1232 C CA . PHE A 1 165 ? -7.123 -18.071 17.722 1.00 78.06 165 PHE A CA 1
ATOM 1233 C C . PHE A 1 165 ? -8.638 -18.193 17.931 1.00 78.06 165 PHE A C 1
ATOM 1235 O O . PHE A 1 165 ? -9.161 -19.255 18.274 1.00 78.06 165 PHE A O 1
ATOM 1242 N N . LYS A 1 166 ? -9.378 -17.107 17.698 1.00 81.31 166 LYS A N 1
ATOM 1243 C CA . LYS A 1 166 ? -10.837 -17.181 17.562 1.00 81.31 166 LYS A CA 1
ATOM 1244 C C . LYS A 1 166 ? -11.177 -17.714 16.177 1.00 81.31 166 LYS A C 1
ATOM 1246 O O . LYS A 1 166 ? -10.679 -17.190 15.181 1.00 81.31 166 LYS A O 1
ATOM 1251 N N . ARG A 1 167 ? -12.013 -18.756 16.117 1.00 82.75 167 ARG A N 1
ATOM 1252 C CA . ARG A 1 167 ? -12.488 -19.310 14.843 1.00 82.75 167 ARG A CA 1
ATOM 1253 C C . ARG A 1 167 ? -13.300 -18.234 14.111 1.00 82.75 167 ARG A C 1
ATOM 1255 O O . ARG A 1 167 ? -14.292 -17.776 14.680 1.00 82.75 167 ARG A O 1
ATOM 1262 N N . PRO A 1 168 ? -12.894 -17.821 12.899 1.00 84.69 168 PRO A N 1
ATOM 1263 C CA . PRO A 1 168 ? -13.659 -16.855 12.127 1.00 84.69 168 PRO A CA 1
ATOM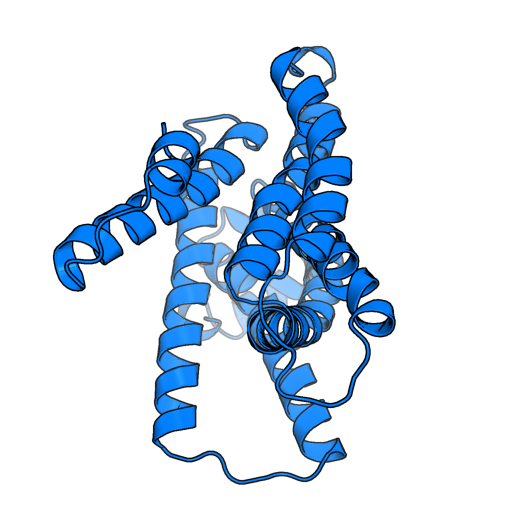 1264 C C . PRO A 1 168 ? -15.005 -17.462 11.732 1.00 84.69 168 PRO A C 1
ATOM 1266 O O . PRO A 1 168 ? -15.106 -18.663 11.463 1.00 84.69 168 PRO A O 1
ATOM 1269 N N . SER A 1 169 ? -16.049 -16.639 11.702 1.00 91.56 169 SER A N 1
ATOM 1270 C CA . SER A 1 169 ? -17.335 -17.064 11.161 1.00 91.56 169 SER A CA 1
ATOM 1271 C C . SER A 1 169 ? -17.247 -17.206 9.639 1.00 91.56 169 SER A C 1
ATOM 1273 O O . SER A 1 169 ? -16.380 -16.623 8.987 1.00 91.56 169 SER A O 1
ATOM 1275 N N . ILE A 1 170 ? -18.189 -17.934 9.036 1.00 92.12 170 ILE A N 1
ATOM 1276 C CA . ILE A 1 170 ? -18.289 -18.030 7.569 1.00 92.12 170 ILE A CA 1
ATOM 1277 C C . ILE A 1 170 ? -18.430 -16.638 6.932 1.00 92.12 170 ILE A C 1
ATOM 1279 O O . ILE A 1 170 ? -17.887 -16.399 5.857 1.00 92.12 170 ILE A O 1
ATOM 1283 N N . ARG A 1 171 ? -19.106 -15.699 7.609 1.00 90.81 171 ARG A N 1
ATOM 1284 C CA . ARG A 1 171 ? -19.243 -14.313 7.138 1.00 90.81 171 ARG A CA 1
ATOM 1285 C C . ARG A 1 171 ? -17.897 -13.595 7.103 1.00 90.81 171 ARG A C 1
ATOM 1287 O O . ARG A 1 171 ? -17.624 -12.904 6.128 1.00 90.81 171 ARG A O 1
ATOM 1294 N N . ASP A 1 172 ? -17.050 -13.810 8.107 1.00 88.06 172 ASP A N 1
ATOM 1295 C CA . ASP A 1 172 ? -15.709 -13.217 8.159 1.00 88.06 172 ASP A CA 1
ATOM 1296 C C . ASP A 1 172 ? -14.810 -13.791 7.061 1.00 88.06 172 ASP A C 1
ATOM 1298 O O . ASP A 1 172 ? -14.076 -13.053 6.409 1.00 88.06 172 ASP A O 1
ATOM 1302 N N . ILE A 1 173 ? -14.911 -15.101 6.805 1.00 89.44 173 ILE A N 1
ATOM 1303 C CA . ILE A 1 173 ? -14.165 -15.768 5.730 1.00 89.44 173 ILE A CA 1
ATOM 1304 C C . ILE A 1 173 ? -14.607 -15.237 4.364 1.00 89.44 173 ILE A C 1
ATOM 1306 O O . ILE A 1 173 ? -13.762 -14.864 3.554 1.00 89.44 173 ILE A O 1
ATOM 1310 N N . LEU A 1 174 ? -15.916 -15.171 4.105 1.00 91.56 174 LEU A N 1
ATOM 1311 C CA . LEU A 1 174 ? -16.447 -14.665 2.837 1.00 91.56 174 LEU A CA 1
ATOM 1312 C C . LEU A 1 174 ? -16.121 -13.182 2.639 1.00 91.56 174 LEU A C 1
ATOM 1314 O O . LEU A 1 174 ? -15.691 -12.795 1.555 1.00 91.56 174 LEU A O 1
ATOM 1318 N N . GLY A 1 175 ? -16.270 -12.364 3.683 1.00 87.81 175 GLY A N 1
ATOM 1319 C CA . GLY A 1 175 ? -15.915 -10.947 3.648 1.00 87.81 175 GLY A CA 1
ATOM 1320 C C . GLY A 1 175 ? -14.424 -10.738 3.389 1.00 87.81 175 GLY A C 1
ATOM 1321 O O . GLY A 1 175 ? -14.056 -9.962 2.509 1.00 87.81 175 GLY A O 1
ATOM 1322 N N . GLY A 1 176 ? -13.566 -11.483 4.089 1.00 87.56 176 GLY A N 1
ATOM 1323 C CA . GLY A 1 176 ? -12.119 -11.457 3.883 1.00 87.56 176 GLY A CA 1
ATOM 1324 C C . GLY A 1 176 ? -11.709 -11.929 2.488 1.00 87.56 176 GLY A C 1
ATOM 1325 O O . GLY A 1 176 ? -10.838 -11.319 1.872 1.00 87.56 176 GLY A O 1
ATOM 1326 N N . LEU A 1 177 ? -12.365 -12.963 1.954 1.00 89.31 177 LEU A N 1
ATOM 1327 C CA . LEU A 1 177 ? -12.104 -13.468 0.607 1.00 89.31 177 LEU A CA 1
ATOM 1328 C C . LEU A 1 177 ? -12.498 -12.445 -0.462 1.00 89.31 177 LEU A C 1
ATOM 1330 O O . LEU A 1 177 ? -11.685 -12.142 -1.331 1.00 89.31 177 LEU A O 1
ATOM 1334 N N . LEU A 1 178 ? -13.710 -11.887 -0.390 1.00 89.56 178 LEU A N 1
ATOM 1335 C CA . LEU A 1 178 ? -14.175 -10.862 -1.330 1.00 89.56 178 LEU A CA 1
ATOM 1336 C C . LEU A 1 178 ? -13.276 -9.625 -1.290 1.00 89.56 178 LEU A C 1
ATOM 1338 O O . LEU A 1 178 ? -12.850 -9.136 -2.336 1.00 89.56 178 LEU A O 1
ATOM 1342 N N . LEU A 1 179 ? -12.930 -9.164 -0.085 1.00 84.75 179 LEU A N 1
ATOM 1343 C CA . LEU A 1 179 ? -12.021 -8.039 0.101 1.00 84.75 179 LEU A CA 1
ATOM 1344 C C . LEU A 1 179 ? -10.625 -8.351 -0.456 1.00 84.75 179 LEU A C 1
ATOM 1346 O O . LEU A 1 179 ? -10.032 -7.512 -1.132 1.00 84.75 179 LEU A O 1
ATOM 1350 N N . GLY A 1 180 ? -10.104 -9.553 -0.211 1.00 87.06 180 GLY A N 1
ATOM 1351 C CA . GLY A 1 180 ? -8.807 -9.997 -0.715 1.00 87.06 180 GLY A CA 1
ATOM 1352 C C . GLY A 1 180 ? -8.764 -10.073 -2.240 1.00 87.06 180 GLY A C 1
ATOM 1353 O O . GLY A 1 180 ? -7.833 -9.551 -2.848 1.00 87.06 180 GLY A O 1
ATOM 1354 N N . VAL A 1 181 ? -9.789 -10.656 -2.867 1.00 87.94 181 VAL A N 1
ATOM 1355 C CA . VAL A 1 181 ? -9.911 -10.745 -4.331 1.00 87.94 181 VAL A CA 1
ATOM 1356 C C . VAL A 1 181 ? -10.013 -9.355 -4.956 1.00 87.94 181 VAL A C 1
ATOM 1358 O O . VAL A 1 181 ? -9.295 -9.076 -5.916 1.00 87.94 181 VAL A O 1
ATOM 1361 N N . ALA A 1 182 ? -10.839 -8.467 -4.395 1.00 86.00 182 ALA A N 1
ATOM 1362 C CA . ALA A 1 182 ? -10.968 -7.096 -4.880 1.00 86.00 182 ALA A CA 1
ATOM 1363 C C . ALA A 1 182 ? -9.636 -6.331 -4.793 1.00 86.00 182 ALA A C 1
ATOM 1365 O O . ALA A 1 182 ? -9.222 -5.706 -5.767 1.00 86.00 182 ALA A O 1
ATOM 1366 N N . ASN A 1 183 ? -8.921 -6.422 -3.665 1.00 87.25 183 ASN A N 1
ATOM 1367 C CA . ASN A 1 183 ? -7.633 -5.741 -3.503 1.00 87.25 183 ASN A CA 1
ATOM 1368 C C . ASN A 1 183 ? -6.536 -6.339 -4.399 1.00 87.25 183 ASN A C 1
ATOM 1370 O O . ASN A 1 183 ? -5.766 -5.593 -5.003 1.00 87.25 183 ASN A O 1
ATOM 1374 N N . PHE A 1 184 ? -6.468 -7.669 -4.522 1.00 86.69 184 PHE A N 1
ATOM 1375 C CA . PHE A 1 184 ? -5.502 -8.329 -5.404 1.00 86.69 184 PHE A CA 1
ATOM 1376 C C . PHE A 1 184 ? -5.747 -7.953 -6.869 1.00 86.69 184 PHE A C 1
ATOM 1378 O O . PHE A 1 184 ? -4.806 -7.627 -7.591 1.00 86.69 184 PHE A O 1
ATOM 1385 N N . GLY A 1 185 ? -7.016 -7.951 -7.293 1.00 85.06 185 GLY A N 1
ATOM 1386 C CA . GLY A 1 185 ? -7.427 -7.520 -8.626 1.00 85.06 185 GLY A CA 1
ATOM 1387 C C . GLY A 1 185 ? -7.023 -6.075 -8.909 1.00 85.06 185 GLY A C 1
ATOM 1388 O O . GLY A 1 185 ? -6.372 -5.822 -9.918 1.00 85.06 185 GLY A O 1
ATOM 1389 N N . SER A 1 186 ? -7.326 -5.143 -7.999 1.00 83.38 186 SER A N 1
ATOM 1390 C CA . SER A 1 186 ? -6.941 -3.729 -8.132 1.00 83.38 186 SER A CA 1
ATOM 1391 C C . SER A 1 186 ? -5.440 -3.549 -8.357 1.00 83.38 186 SER A C 1
ATOM 1393 O O . SER A 1 186 ? -5.033 -2.812 -9.253 1.00 83.38 186 SER A O 1
ATOM 1395 N N . LEU A 1 187 ? -4.608 -4.259 -7.591 1.00 82.56 187 LEU A N 1
ATOM 1396 C CA . LEU A 1 187 ? -3.156 -4.183 -7.731 1.00 82.56 187 LEU A CA 1
ATOM 1397 C C . LEU A 1 187 ? -2.670 -4.817 -9.041 1.00 82.56 187 LEU A C 1
ATOM 1399 O O . LEU A 1 187 ? -1.807 -4.261 -9.715 1.00 82.56 187 LEU A O 1
ATOM 1403 N N . TYR A 1 188 ? -3.242 -5.950 -9.446 1.00 83.25 188 TYR A N 1
ATOM 1404 C CA . TYR A 1 188 ? -2.917 -6.574 -10.728 1.00 83.25 188 TYR A CA 1
ATOM 1405 C C . TYR A 1 188 ? -3.255 -5.661 -11.919 1.00 83.25 188 TYR A C 1
ATOM 1407 O O . TYR A 1 188 ? -2.422 -5.465 -12.804 1.00 83.25 188 TYR A O 1
ATOM 1415 N N . PHE A 1 189 ? -4.439 -5.042 -11.922 1.00 82.19 189 PHE A N 1
ATOM 1416 C CA . PHE A 1 189 ? -4.825 -4.093 -12.967 1.00 82.19 189 PHE A CA 1
ATOM 1417 C C . PHE A 1 189 ? -3.979 -2.816 -12.948 1.00 82.19 189 PHE A C 1
ATOM 1419 O O . PHE A 1 189 ? -3.666 -2.293 -14.015 1.00 82.19 189 PHE A O 1
ATOM 1426 N N . LEU A 1 190 ? -3.537 -2.353 -11.773 1.00 79.81 190 LEU A N 1
ATOM 1427 C CA . LEU A 1 190 ? -2.561 -1.265 -11.653 1.00 79.81 190 LEU A CA 1
ATOM 1428 C C . LEU A 1 190 ? -1.238 -1.618 -12.359 1.00 79.81 190 LEU A C 1
ATOM 1430 O O . LEU A 1 190 ? -0.718 -0.812 -13.127 1.00 79.81 190 LEU A O 1
ATOM 1434 N N . LEU A 1 191 ? -0.714 -2.834 -12.166 1.00 78.75 191 LEU A N 1
ATOM 1435 C CA . LEU A 1 191 ? 0.502 -3.293 -12.855 1.00 78.75 191 LEU A CA 1
ATOM 1436 C C . LEU A 1 191 ? 0.311 -3.410 -14.370 1.00 78.75 191 LEU A C 1
ATOM 1438 O O . LEU A 1 191 ? 1.225 -3.093 -15.132 1.00 78.75 191 LEU A O 1
ATOM 1442 N N . ILE A 1 192 ? -0.873 -3.833 -14.824 1.00 77.88 192 ILE A N 1
ATOM 1443 C CA . ILE A 1 192 ? -1.212 -3.800 -16.252 1.00 77.88 192 ILE A CA 1
ATOM 1444 C C . ILE A 1 192 ? -1.203 -2.356 -16.757 1.00 77.88 192 ILE A C 1
ATOM 1446 O O . ILE A 1 192 ? -0.593 -2.097 -17.790 1.00 77.88 192 ILE A O 1
ATOM 1450 N N . ALA A 1 193 ? -1.817 -1.417 -16.033 1.00 76.19 193 ALA A N 1
ATOM 1451 C CA . ALA A 1 193 ? -1.871 -0.011 -16.427 1.00 76.19 193 ALA A CA 1
ATOM 1452 C C . ALA A 1 193 ? -0.468 0.596 -16.591 1.00 76.19 193 ALA A C 1
ATOM 1454 O O . ALA A 1 193 ? -0.212 1.280 -17.581 1.00 76.19 193 ALA A O 1
ATOM 1455 N N . PHE A 1 194 ? 0.466 0.276 -15.689 1.00 71.44 194 PHE A N 1
ATOM 1456 C CA . PHE A 1 194 ? 1.868 0.677 -15.835 1.00 71.44 194 PHE A CA 1
ATOM 1457 C C . PHE A 1 194 ? 2.549 0.068 -17.067 1.00 71.44 194 PHE A C 1
ATOM 1459 O O . PHE A 1 194 ? 3.341 0.742 -17.724 1.00 71.44 194 PHE A O 1
ATOM 1466 N N . LYS A 1 195 ? 2.225 -1.182 -17.419 1.00 70.81 195 LYS A N 1
ATOM 1467 C CA . LYS A 1 195 ? 2.820 -1.877 -18.571 1.00 70.81 195 LYS A CA 1
ATOM 1468 C C . LYS A 1 195 ? 2.454 -1.238 -19.912 1.00 70.81 195 LYS A C 1
ATOM 1470 O O . LYS A 1 195 ? 3.276 -1.261 -20.820 1.00 70.81 195 LYS A O 1
ATOM 1475 N N . VAL A 1 196 ? 1.247 -0.682 -20.054 1.00 71.94 196 VAL A N 1
ATOM 1476 C CA . VAL A 1 196 ? 0.815 -0.065 -21.326 1.00 71.94 196 VAL A CA 1
ATOM 1477 C C . VAL A 1 196 ? 1.584 1.239 -21.616 1.00 71.94 196 VAL A C 1
ATOM 1479 O O . VAL A 1 196 ? 1.543 1.712 -22.743 1.00 71.94 196 VAL A O 1
ATOM 1482 N N . GLN A 1 197 ? 2.304 1.813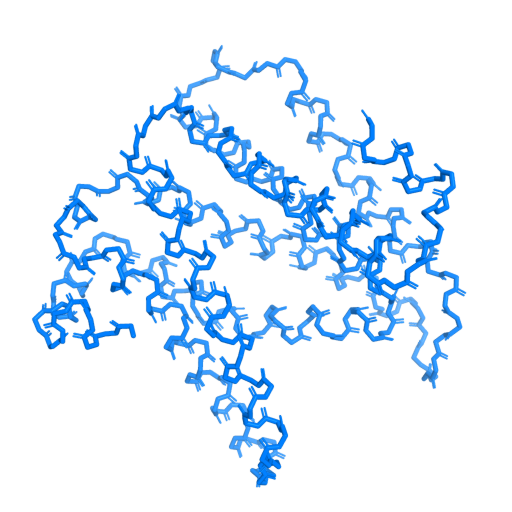 -20.635 1.00 66.50 197 GLN A N 1
ATOM 1483 C CA . GLN A 1 197 ? 3.139 3.024 -20.774 1.00 66.50 197 GLN A CA 1
ATOM 1484 C C . GLN A 1 197 ? 2.433 4.227 -21.438 1.00 66.50 197 GLN A C 1
ATOM 1486 O O . GLN A 1 197 ? 3.083 5.131 -21.950 1.00 66.50 197 GLN A O 1
ATOM 1491 N N . MET A 1 198 ? 1.097 4.276 -21.399 1.00 61.31 198 MET A N 1
ATOM 1492 C CA . MET A 1 198 ? 0.309 5.359 -22.009 1.00 61.31 198 MET A CA 1
ATOM 1493 C C . MET A 1 198 ? 0.526 6.715 -21.323 1.00 61.31 198 MET A C 1
ATOM 1495 O O . MET A 1 198 ? 0.244 7.752 -21.915 1.00 61.31 198 MET A O 1
ATOM 1499 N N . MET A 1 199 ? 0.964 6.709 -20.061 1.00 66.44 199 MET A N 1
ATOM 1500 C CA . MET A 1 199 ? 1.160 7.897 -19.229 1.00 66.44 199 MET A CA 1
ATOM 1501 C C . MET A 1 199 ? 2.374 7.716 -18.316 1.00 66.44 199 MET A C 1
ATOM 1503 O O . MET A 1 199 ? 2.750 6.589 -17.986 1.00 66.44 199 MET A O 1
ATOM 1507 N N . GLU A 1 200 ? 2.955 8.831 -17.868 1.00 67.88 200 GLU A N 1
ATOM 1508 C CA . GLU A 1 200 ? 4.051 8.835 -16.897 1.00 67.88 200 GLU A CA 1
ATOM 1509 C C . GLU A 1 200 ? 3.643 8.130 -15.593 1.00 67.88 200 GLU A C 1
ATOM 1511 O O . GLU A 1 200 ? 2.519 8.276 -15.101 1.00 67.88 200 GLU A O 1
ATOM 1516 N N . ARG A 1 201 ? 4.578 7.390 -14.983 1.00 66.12 201 ARG A N 1
ATOM 1517 C CA . ARG A 1 201 ? 4.334 6.630 -13.741 1.00 66.12 201 ARG A CA 1
ATOM 1518 C C . ARG A 1 201 ? 3.802 7.508 -12.611 1.00 66.12 201 ARG A C 1
ATOM 1520 O O . ARG A 1 201 ? 2.905 7.095 -11.873 1.00 66.12 201 ARG A O 1
ATOM 1527 N N . ALA A 1 202 ? 4.319 8.732 -12.525 1.00 66.94 202 ALA A N 1
ATOM 1528 C CA . ALA A 1 202 ? 3.897 9.741 -11.566 1.00 66.94 202 ALA A CA 1
ATOM 1529 C C . ALA A 1 202 ? 2.431 10.188 -11.754 1.00 66.94 202 ALA A C 1
ATOM 1531 O O . ALA A 1 202 ? 1.845 10.710 -10.812 1.00 66.94 202 ALA A O 1
ATOM 1532 N N . MET A 1 203 ? 1.818 9.959 -12.924 1.00 69.69 203 MET A N 1
ATOM 1533 C CA . MET A 1 203 ? 0.422 10.311 -13.225 1.00 69.69 203 MET A CA 1
ATOM 1534 C C . MET A 1 203 ? -0.548 9.125 -13.122 1.00 69.69 203 MET A C 1
ATOM 1536 O O . MET A 1 203 ? -1.721 9.324 -12.798 1.00 69.69 203 MET A O 1
ATOM 1540 N N . VAL A 1 204 ? -0.072 7.893 -13.335 1.00 74.06 204 VAL A N 1
ATOM 1541 C CA . VAL A 1 204 ? -0.913 6.680 -13.286 1.00 74.06 204 VAL A CA 1
ATOM 1542 C C . VAL A 1 204 ? -1.480 6.440 -11.887 1.00 74.06 204 VAL A C 1
ATOM 1544 O O . VAL A 1 204 ? -2.687 6.223 -11.749 1.00 74.06 204 VAL A O 1
ATOM 1547 N N . ILE A 1 205 ? -0.642 6.512 -10.844 1.00 70.31 205 ILE A N 1
ATOM 1548 C CA . ILE A 1 205 ? -1.107 6.285 -9.467 1.00 70.31 205 ILE A CA 1
ATOM 1549 C C . ILE A 1 205 ? -2.183 7.327 -9.110 1.00 70.31 205 ILE A C 1
ATOM 1551 O O . ILE A 1 205 ? -3.251 6.912 -8.644 1.00 70.31 205 ILE A O 1
ATOM 1555 N N . PRO A 1 206 ? -1.988 8.650 -9.350 1.00 68.12 206 PRO A N 1
ATOM 1556 C CA . PRO A 1 206 ? -3.009 9.648 -9.025 1.00 68.12 206 PRO A CA 1
ATOM 1557 C C . PRO A 1 206 ? -4.316 9.484 -9.727 1.00 68.12 206 PRO A C 1
ATOM 1559 O O . PRO A 1 206 ? -5.367 9.540 -9.085 1.00 68.12 206 PRO A O 1
ATOM 1562 N N . LEU A 1 207 ? -4.249 9.217 -11.021 1.00 73.00 207 LEU A N 1
ATOM 1563 C CA . LEU A 1 207 ? -5.449 9.061 -11.800 1.00 73.00 207 LEU A CA 1
ATOM 1564 C C . LEU A 1 207 ? -6.276 7.875 -11.301 1.00 73.00 207 LEU A C 1
ATOM 1566 O O . LEU A 1 207 ? -7.487 8.007 -11.152 1.00 73.00 207 LEU A O 1
ATOM 1570 N N . LEU A 1 208 ? -5.644 6.743 -10.979 1.00 75.00 208 LEU A N 1
ATOM 1571 C CA . LEU A 1 208 ? -6.351 5.564 -10.471 1.00 75.00 208 LEU A CA 1
ATOM 1572 C C . LEU A 1 208 ? -6.935 5.802 -9.079 1.00 75.00 208 LEU A C 1
ATOM 1574 O O . LEU A 1 208 ? -8.113 5.518 -8.847 1.00 75.00 208 LEU A O 1
ATOM 1578 N N . ASN A 1 209 ? -6.154 6.381 -8.166 1.00 72.19 209 ASN A N 1
ATOM 1579 C CA . ASN A 1 209 ? -6.633 6.673 -6.820 1.00 72.19 209 ASN A CA 1
ATOM 1580 C C . ASN A 1 209 ? -7.803 7.664 -6.821 1.00 72.19 209 ASN A C 1
ATOM 1582 O O . ASN A 1 209 ? -8.739 7.468 -6.037 1.00 72.19 209 ASN A O 1
ATOM 1586 N N . LEU A 1 210 ? -7.774 8.671 -7.699 1.00 70.00 210 LEU A N 1
ATOM 1587 C CA . LEU A 1 210 ? -8.865 9.625 -7.892 1.00 70.00 210 LEU A CA 1
ATOM 1588 C C . LEU A 1 210 ? -10.071 8.976 -8.579 1.00 70.00 210 LEU A C 1
ATOM 1590 O O . LEU A 1 210 ? -11.187 9.111 -8.088 1.00 70.00 210 LEU A O 1
ATOM 1594 N N . SER A 1 211 ? -9.859 8.200 -9.644 1.00 71.44 211 SER A N 1
ATOM 1595 C CA . SER A 1 211 ? -10.931 7.505 -10.375 1.00 71.44 211 SER A CA 1
ATOM 1596 C C . SER A 1 211 ? -11.745 6.603 -9.455 1.00 71.44 211 SER A C 1
ATOM 1598 O O . SER A 1 211 ? -12.971 6.618 -9.503 1.00 71.44 211 SER A O 1
ATOM 1600 N N . VAL A 1 212 ? -11.081 5.869 -8.555 1.00 71.69 212 VAL A N 1
ATOM 1601 C CA . VAL A 1 212 ? -11.766 5.042 -7.554 1.00 71.69 212 VAL A CA 1
ATOM 1602 C C . VAL A 1 212 ? -12.633 5.891 -6.620 1.00 71.69 212 VAL A C 1
ATOM 1604 O O . VAL A 1 212 ? -13.727 5.457 -6.280 1.00 71.69 212 VAL A O 1
ATOM 1607 N N . ILE A 1 213 ? -12.193 7.093 -6.220 1.00 63.94 213 ILE A N 1
ATOM 1608 C CA . ILE A 1 213 ? -13.016 7.997 -5.397 1.00 63.94 213 ILE A CA 1
ATOM 1609 C C . ILE A 1 213 ? -14.242 8.441 -6.183 1.00 63.94 213 ILE A C 1
ATOM 1611 O O . ILE A 1 213 ? -15.355 8.260 -5.706 1.00 63.94 213 ILE A O 1
ATOM 1615 N N . VAL A 1 214 ? -14.042 8.985 -7.386 1.00 70.06 214 VAL A N 1
ATOM 1616 C CA . VAL A 1 214 ? -15.134 9.508 -8.215 1.00 70.06 214 VAL A CA 1
ATOM 1617 C C . VAL A 1 214 ? -16.164 8.414 -8.484 1.00 70.06 214 VAL A C 1
ATOM 1619 O O . VAL A 1 214 ? -17.356 8.620 -8.267 1.00 70.06 214 VAL A O 1
ATOM 1622 N N . LEU A 1 215 ? -15.709 7.221 -8.872 1.00 76.56 215 LEU A N 1
ATOM 1623 C CA . LEU A 1 215 ? -16.581 6.076 -9.112 1.00 76.56 215 LEU A CA 1
ATOM 1624 C C . LEU A 1 215 ? -17.273 5.595 -7.836 1.00 76.56 215 LEU A C 1
ATOM 1626 O O . LEU A 1 215 ? -18.461 5.300 -7.890 1.00 76.56 215 LEU A O 1
ATOM 1630 N N . ALA A 1 216 ? -16.589 5.545 -6.689 1.00 69.69 216 ALA A N 1
ATOM 1631 C CA . ALA A 1 216 ? -17.207 5.152 -5.423 1.00 69.69 216 ALA A CA 1
ATOM 1632 C C . ALA A 1 216 ? -18.249 6.175 -4.948 1.00 69.69 216 ALA A C 1
ATOM 1634 O O . ALA A 1 216 ? -19.315 5.786 -4.478 1.00 69.69 216 ALA A O 1
ATOM 1635 N N . THR A 1 217 ? -17.981 7.474 -5.100 1.00 66.75 217 THR A N 1
ATOM 1636 C CA . THR A 1 217 ? -18.927 8.546 -4.767 1.00 66.75 217 THR A CA 1
ATOM 1637 C C . THR A 1 217 ? -20.140 8.517 -5.693 1.00 66.75 217 THR A C 1
ATOM 1639 O O . THR A 1 217 ? -21.266 8.597 -5.209 1.00 66.75 217 THR A O 1
ATOM 1642 N N . LEU A 1 218 ? -19.940 8.341 -7.003 1.00 73.88 218 LEU A N 1
ATOM 1643 C CA . LEU A 1 218 ? -21.033 8.185 -7.967 1.00 73.88 218 LEU A CA 1
ATOM 1644 C C . LEU A 1 218 ? -21.848 6.917 -7.694 1.00 73.88 218 LEU A C 1
ATOM 1646 O O . LEU A 1 218 ? -23.074 6.971 -7.660 1.00 73.88 218 LEU A O 1
ATOM 1650 N N . ALA A 1 219 ? -21.181 5.788 -7.453 1.00 74.69 219 ALA A N 1
ATOM 1651 C CA . ALA A 1 219 ? -21.836 4.530 -7.125 1.00 74.69 219 ALA A CA 1
ATOM 1652 C C . ALA A 1 219 ? -22.631 4.641 -5.819 1.00 74.69 219 ALA A C 1
ATOM 1654 O O . ALA A 1 219 ? -23.771 4.197 -5.777 1.00 74.69 219 ALA A O 1
ATOM 1655 N N . GLY A 1 220 ? -22.083 5.281 -4.783 1.00 68.69 220 GLY A N 1
ATOM 1656 C CA . GLY A 1 220 ? -22.801 5.562 -3.539 1.00 68.69 220 GLY A CA 1
ATOM 1657 C C . GLY A 1 220 ? -24.027 6.446 -3.770 1.00 68.69 220 GLY A C 1
ATOM 1658 O O . GLY A 1 220 ? -25.117 6.116 -3.311 1.00 68.69 220 GLY A O 1
ATOM 1659 N N . ALA A 1 221 ? -23.888 7.509 -4.563 1.00 71.94 221 ALA A N 1
ATOM 1660 C CA . ALA A 1 221 ? -25.001 8.398 -4.878 1.00 71.94 221 ALA A CA 1
ATOM 1661 C C . ALA A 1 221 ? -26.129 7.699 -5.657 1.00 71.94 221 ALA A C 1
ATOM 1663 O O . ALA A 1 221 ? -27.304 7.952 -5.397 1.00 71.94 221 ALA A O 1
ATOM 1664 N N . ILE A 1 222 ? -25.788 6.807 -6.592 1.00 76.50 222 ILE A N 1
ATOM 1665 C CA . ILE A 1 222 ? -26.760 6.097 -7.434 1.00 76.50 222 ILE A CA 1
ATOM 1666 C C . ILE A 1 222 ? -27.375 4.898 -6.696 1.00 76.50 222 ILE A C 1
ATOM 1668 O O . ILE A 1 222 ? -28.591 4.746 -6.696 1.00 76.50 222 ILE A O 1
ATOM 1672 N N . LEU A 1 223 ? -26.558 4.046 -6.067 1.00 75.75 223 LEU A N 1
ATOM 1673 C CA . LEU A 1 223 ? -27.000 2.778 -5.469 1.00 75.75 223 LEU A CA 1
ATOM 1674 C C . LEU A 1 223 ? -27.631 2.953 -4.087 1.00 75.75 223 LEU A C 1
ATOM 1676 O O . LEU A 1 223 ? -28.554 2.220 -3.743 1.00 75.75 223 LEU A O 1
ATOM 1680 N N . LEU A 1 224 ? -27.123 3.892 -3.284 1.00 71.69 224 LEU A N 1
ATOM 1681 C CA . LEU A 1 224 ? -27.612 4.140 -1.923 1.00 71.69 224 LEU A CA 1
ATOM 1682 C C . LEU A 1 224 ? -28.577 5.332 -1.868 1.00 71.69 224 LEU A C 1
ATOM 1684 O O . LEU A 1 224 ? -29.074 5.659 -0.793 1.00 71.69 224 LEU A O 1
ATOM 1688 N N . HIS A 1 225 ? -28.833 5.987 -3.012 1.00 67.50 225 HIS A N 1
ATOM 1689 C CA . HIS A 1 225 ? -29.545 7.269 -3.108 1.00 67.50 225 HIS A CA 1
ATOM 1690 C C . HIS A 1 225 ? -28.990 8.345 -2.160 1.00 67.50 225 HIS A C 1
ATOM 1692 O O . HIS A 1 225 ? -29.699 9.276 -1.764 1.00 67.50 225 HIS A O 1
ATOM 1698 N N . ASP A 1 226 ? -27.719 8.212 -1.782 1.00 60.78 226 ASP A N 1
ATOM 1699 C CA . ASP A 1 226 ? -27.082 9.091 -0.820 1.00 60.78 226 ASP A CA 1
ATOM 1700 C C . ASP A 1 226 ? -26.795 10.420 -1.522 1.00 60.78 226 ASP A C 1
ATOM 1702 O O . ASP A 1 226 ? -26.054 10.473 -2.504 1.00 60.78 226 ASP A O 1
ATOM 1706 N N . ARG A 1 227 ? -27.442 11.511 -1.099 1.00 57.59 227 ARG A N 1
ATOM 1707 C CA . ARG A 1 227 ? -27.244 12.806 -1.761 1.00 57.59 227 ARG A CA 1
ATOM 1708 C C . ARG A 1 227 ? -25.859 13.321 -1.377 1.00 57.59 227 ARG A C 1
ATOM 1710 O O . ARG A 1 227 ? -25.674 13.664 -0.206 1.00 57.59 227 ARG A O 1
ATOM 1717 N N . PRO A 1 228 ? -24.894 13.420 -2.314 1.00 55.12 228 PRO A N 1
ATOM 1718 C CA . PRO A 1 228 ? -23.568 13.905 -1.976 1.00 55.12 228 PRO A CA 1
ATOM 1719 C C . PRO A 1 228 ? -23.703 15.307 -1.379 1.00 55.12 228 PRO A C 1
ATOM 1721 O O . PRO A 1 228 ? -24.286 16.211 -1.982 1.00 55.12 228 PRO A O 1
ATOM 1724 N N . ASN A 1 229 ? -23.208 15.481 -0.153 1.00 55.78 229 ASN A N 1
ATOM 1725 C CA . ASN A 1 229 ? -23.190 16.783 0.503 1.00 55.78 229 ASN A CA 1
ATOM 1726 C C . ASN A 1 229 ? -22.436 17.782 -0.397 1.00 55.78 229 ASN A C 1
ATOM 1728 O O . ASN A 1 229 ? -21.479 17.393 -1.066 1.00 55.78 229 ASN A O 1
ATOM 1732 N N . LYS A 1 230 ? -22.815 19.070 -0.404 1.00 50.78 230 LYS A N 1
ATOM 1733 C CA . LYS A 1 230 ? -22.195 20.092 -1.274 1.00 50.78 230 LYS A CA 1
ATOM 1734 C C . LYS A 1 230 ? -20.665 20.060 -1.178 1.00 50.78 230 LYS A C 1
ATOM 1736 O O . LYS A 1 230 ? -19.991 20.158 -2.190 1.00 50.78 230 LYS A O 1
ATOM 1741 N N . GLN A 1 231 ? -20.123 19.831 0.018 1.00 48.66 231 GLN A N 1
ATOM 1742 C CA . GLN A 1 231 ? -18.681 19.698 0.260 1.00 48.66 231 GLN A CA 1
ATOM 1743 C C . GLN A 1 231 ? -18.035 18.477 -0.423 1.00 48.66 231 GLN A C 1
ATOM 1745 O O . GLN A 1 231 ? -16.907 18.582 -0.885 1.00 48.66 231 GLN A O 1
ATOM 1750 N N . ALA A 1 232 ? -18.735 17.343 -0.526 1.00 51.62 232 ALA A N 1
ATOM 1751 C CA . ALA A 1 232 ? -18.254 16.167 -1.255 1.00 51.62 232 ALA A CA 1
ATOM 1752 C C . ALA A 1 232 ? -18.269 16.402 -2.774 1.00 51.62 232 ALA A C 1
ATOM 1754 O O . ALA A 1 232 ? -17.373 15.943 -3.471 1.00 51.62 232 ALA A O 1
ATOM 1755 N N . LEU A 1 233 ? -19.243 17.172 -3.272 1.00 51.06 233 LEU A N 1
ATOM 1756 C CA . LEU A 1 233 ? -19.321 17.558 -4.682 1.00 51.06 233 LEU A CA 1
ATOM 1757 C C . LEU A 1 233 ? -18.148 18.468 -5.087 1.00 51.06 233 LEU A C 1
ATOM 1759 O O . LEU A 1 233 ? -17.514 18.223 -6.105 1.00 51.06 233 LEU A O 1
ATOM 1763 N N . TRP A 1 234 ? -17.812 19.460 -4.252 1.00 46.59 234 TRP A N 1
ATOM 1764 C CA . TRP A 1 234 ? -16.635 20.324 -4.442 1.00 46.59 234 TRP A CA 1
ATOM 1765 C C . TRP A 1 234 ? -15.297 19.598 -4.255 1.00 46.59 234 TRP A C 1
ATOM 1767 O O . TRP A 1 234 ? -14.280 20.102 -4.703 1.00 46.59 234 TRP A O 1
ATOM 1777 N N . GLY A 1 235 ? -15.271 18.454 -3.566 1.00 45.53 235 GLY A N 1
ATOM 1778 C CA . GLY A 1 235 ? -14.065 17.627 -3.446 1.00 45.53 235 GLY A CA 1
ATOM 1779 C C . GLY A 1 235 ? -13.835 16.688 -4.635 1.00 45.53 235 GLY A C 1
ATOM 1780 O O . GLY A 1 235 ? -12.744 16.143 -4.767 1.00 45.53 235 GLY A O 1
ATOM 1781 N N . VAL A 1 236 ? -14.864 16.468 -5.461 1.00 46.66 236 VAL A N 1
ATOM 1782 C CA . VAL A 1 236 ? -14.817 15.636 -6.675 1.00 46.66 236 VAL A CA 1
ATOM 1783 C C . VAL A 1 236 ? -14.623 16.481 -7.942 1.00 46.66 236 VAL A C 1
ATOM 1785 O O . VAL A 1 236 ? -14.043 15.976 -8.902 1.00 46.66 236 VAL A O 1
ATOM 1788 N N . ALA A 1 237 ? -15.117 17.724 -7.947 1.00 35.16 237 ALA A N 1
ATOM 1789 C CA . ALA A 1 237 ? -14.946 18.710 -9.021 1.00 35.16 237 ALA A CA 1
ATOM 1790 C C . ALA A 1 237 ? -13.582 19.411 -8.949 1.00 35.16 237 ALA A C 1
ATOM 1792 O O . ALA A 1 237 ? -13.012 19.664 -10.033 1.00 35.16 237 ALA A O 1
#

Secondary structure (DSSP, 8-state):
-TTTTTTHHHHHHHHTSTTHHHHHHHHHHHHHHHHHHHHHHHHT-HHHHHHHHHHTTHHHHHHHHHHH-GGG--HHHHHHHHHHHHHHHHHHH---S--SSS--GGGTTTHHHHHHHHHHHHHHHHHHHTT-GGGGSTTHHHHHHHHHHHHHHHHHHHHHHHH--PPPPHHHHHHHHHHHHHHHHHHHHHHHHHHT-SS-HHHHHHHHHHHHHHHHHHHHHHHS-----HHHHHHH-